Protein AF-A0A2U1KU59-F1 (afdb_monomer_lite)

Organism: Artemisia annua (NCBI:txid35608)

pLDDT: mean 85.69, std 15.08, range [30.95, 97.69]

Foldseek 3Di:
DDFFKKKWWFFPDQDFDDVVLVVVLQVVFPDHAPDKDADRHDGTGMMGTHRDLVSVLSRQLVQLLCLLVVVDRIHIDMDGPDDDPVSVVSSLVSSLVSLLVSLVCVLCDPLLVVLVVVLVVLVVLLVVLVVVLPDPDDPVVNVVSVVVSVVSVVSNVLSVVLSVVLNVLSVLLNCLSVVVDPDDVSVVLLPDDDDDDVSSSSVSNVVSSVCSVVVPDSCPDPDPDPDDDDD

Structure (mmCIF, N/CA/C/O backbone):
data_AF-A0A2U1KU59-F1
#
_entry.id   AF-A0A2U1KU59-F1
#
loop_
_atom_site.group_PDB
_atom_site.id
_atom_site.type_symbol
_atom_site.label_atom_id
_atom_site.label_alt_id
_atom_site.label_comp_id
_atom_site.label_asym_id
_atom_site.label_entity_id
_atom_site.label_seq_id
_atom_site.pdbx_PDB_ins_code
_atom_site.Cartn_x
_atom_site.Cartn_y
_atom_site.Cartn_z
_atom_site.occupancy
_atom_site.B_iso_or_equiv
_atom_site.auth_seq_id
_atom_site.auth_comp_id
_atom_site.auth_asym_id
_atom_site.auth_atom_id
_atom_site.pdbx_PDB_model_num
ATOM 1 N N . MET A 1 1 ? 16.411 -5.692 -34.454 1.00 50.91 1 MET A N 1
ATOM 2 C CA . MET A 1 1 ? 17.009 -4.645 -33.596 1.00 50.91 1 MET A CA 1
ATOM 3 C C . MET A 1 1 ? 17.179 -5.235 -32.205 1.00 50.91 1 MET A C 1
ATOM 5 O O . MET A 1 1 ? 16.277 -5.941 -31.779 1.00 50.91 1 MET A O 1
ATOM 9 N N . SER A 1 2 ? 18.317 -5.030 -31.537 1.00 65.75 2 SER A N 1
ATOM 10 C CA . SER A 1 2 ? 18.518 -5.519 -30.164 1.00 65.75 2 SER A CA 1
ATOM 11 C C . SER A 1 2 ? 17.994 -4.469 -29.186 1.00 65.75 2 SER A C 1
ATOM 13 O O . SER A 1 2 ? 18.482 -3.342 -29.193 1.00 65.75 2 SER A O 1
ATOM 15 N N . TYR A 1 3 ? 16.979 -4.803 -28.393 1.00 75.38 3 TYR A N 1
ATOM 16 C CA . TYR A 1 3 ? 16.499 -3.940 -27.312 1.00 75.38 3 TYR A CA 1
ATOM 17 C C . TYR A 1 3 ? 17.366 -4.158 -26.070 1.00 75.38 3 TYR A C 1
ATOM 19 O O . TYR A 1 3 ? 17.692 -5.298 -25.738 1.00 75.38 3 TYR A O 1
ATOM 27 N N . ASN A 1 4 ? 17.745 -3.077 -25.389 1.00 86.19 4 ASN A N 1
ATOM 28 C CA . ASN A 1 4 ? 18.620 -3.144 -24.212 1.00 86.19 4 ASN A CA 1
ATOM 29 C C . ASN A 1 4 ? 17.828 -3.312 -22.910 1.00 86.19 4 ASN A C 1
ATOM 31 O O . ASN A 1 4 ? 18.338 -3.880 -21.941 1.00 86.19 4 ASN A O 1
ATOM 35 N N . PHE A 1 5 ? 16.575 -2.849 -22.913 1.00 92.31 5 PHE A N 1
ATOM 36 C CA . PHE A 1 5 ? 15.716 -2.800 -21.741 1.00 92.31 5 PHE A CA 1
ATOM 37 C C . PHE A 1 5 ? 14.328 -3.349 -22.060 1.00 92.31 5 PHE A C 1
ATOM 39 O O . PHE A 1 5 ? 13.734 -3.040 -23.097 1.00 92.31 5 PHE A O 1
ATOM 46 N N . LEU A 1 6 ? 13.809 -4.140 -21.130 1.00 94.25 6 LEU A N 1
ATOM 47 C CA . LEU A 1 6 ? 12.486 -4.738 -21.177 1.00 94.25 6 LEU A CA 1
ATOM 48 C C . LEU A 1 6 ? 11.762 -4.421 -19.867 1.00 94.25 6 LEU A C 1
ATOM 50 O O . LEU A 1 6 ? 12.278 -4.698 -18.788 1.00 94.25 6 LEU A O 1
ATOM 54 N N . ILE A 1 7 ? 10.551 -3.881 -19.953 1.00 95.81 7 ILE A N 1
ATOM 55 C CA . ILE A 1 7 ? 9.637 -3.794 -18.812 1.00 95.81 7 ILE A CA 1
ATOM 56 C C . ILE A 1 7 ? 8.569 -4.868 -18.985 1.00 95.81 7 ILE A C 1
ATOM 58 O O . ILE A 1 7 ? 7.854 -4.890 -19.985 1.00 95.81 7 ILE A O 1
ATOM 62 N N . GLU A 1 8 ? 8.447 -5.753 -18.006 1.00 95.44 8 GLU A N 1
ATOM 63 C CA . GLU A 1 8 ? 7.366 -6.729 -17.927 1.00 95.44 8 GLU A CA 1
ATOM 64 C C . GLU A 1 8 ? 6.278 -6.234 -16.974 1.00 95.44 8 GLU A C 1
ATOM 66 O O . GLU A 1 8 ? 6.573 -5.763 -15.876 1.00 95.44 8 GLU A O 1
ATOM 71 N N . LEU A 1 9 ? 5.015 -6.390 -17.360 1.00 94.19 9 LEU A N 1
ATOM 72 C CA . LEU A 1 9 ? 3.876 -6.187 -16.471 1.00 94.19 9 LEU A CA 1
ATOM 73 C C . LEU A 1 9 ? 3.399 -7.530 -15.931 1.00 94.19 9 LEU A C 1
ATOM 75 O O . LEU A 1 9 ? 3.019 -8.409 -16.700 1.00 94.19 9 LEU A O 1
ATOM 79 N N . HIS A 1 10 ? 3.389 -7.675 -14.610 1.00 92.19 10 HIS A N 1
ATOM 80 C CA . HIS A 1 10 ? 2.964 -8.891 -13.915 1.00 92.19 10 HIS A CA 1
ATOM 81 C C . HIS A 1 10 ? 1.635 -8.630 -13.198 1.00 92.19 10 HIS A C 1
ATOM 83 O O . HIS A 1 10 ? 1.566 -7.690 -12.406 1.00 92.19 10 HIS A O 1
ATOM 89 N N . PRO A 1 11 ? 0.564 -9.406 -13.426 1.00 89.19 11 PRO A N 1
ATOM 90 C CA . PRO A 1 11 ? -0.704 -9.180 -12.744 1.00 89.19 11 PRO A CA 1
ATOM 91 C C . PRO A 1 11 ? -0.549 -9.405 -11.231 1.00 89.19 11 PRO A C 1
ATOM 93 O O . PRO A 1 11 ? 0.131 -10.329 -10.785 1.00 89.19 11 PRO A O 1
ATOM 96 N N . ARG A 1 12 ? -1.213 -8.581 -10.409 1.00 84.12 12 ARG A N 1
ATOM 97 C CA . ARG A 1 12 ? -1.216 -8.723 -8.937 1.00 84.12 12 ARG A CA 1
ATOM 98 C C . ARG A 1 12 ? -1.917 -10.006 -8.452 1.00 84.12 12 ARG A C 1
ATOM 100 O O . ARG A 1 12 ? -1.792 -10.357 -7.278 1.00 84.12 12 ARG A O 1
ATOM 107 N N . GLY A 1 13 ? -2.648 -10.707 -9.322 1.00 75.44 13 GLY A N 1
ATOM 108 C CA . GLY A 1 13 ? -3.378 -11.936 -9.007 1.00 75.44 13 GLY A CA 1
ATOM 109 C C . GLY A 1 13 ? -3.327 -12.979 -10.125 1.00 75.44 13 GLY A C 1
ATOM 110 O O . GLY A 1 13 ? -2.989 -12.683 -11.263 1.00 75.44 13 GLY A O 1
ATOM 111 N N . TYR A 1 14 ? -3.706 -14.213 -9.792 1.00 62.47 14 TYR A N 1
ATOM 112 C CA . TYR A 1 14 ? -3.588 -15.392 -10.665 1.00 62.47 14 TYR A CA 1
ATOM 113 C C . TYR A 1 14 ? -4.735 -15.569 -11.682 1.00 62.47 14 TYR A C 1
ATOM 115 O O . TYR A 1 14 ? -4.908 -16.657 -12.226 1.00 62.47 14 TYR A O 1
ATOM 123 N N . ARG A 1 15 ? -5.575 -14.550 -11.901 1.00 60.75 15 ARG A N 1
ATOM 124 C CA . ARG A 1 15 ? -6.743 -14.643 -12.798 1.00 60.75 15 ARG A CA 1
ATOM 125 C C . ARG A 1 15 ? -6.457 -13.995 -14.151 1.00 60.75 15 ARG A C 1
ATOM 127 O O . ARG A 1 15 ? -5.518 -13.215 -14.278 1.00 60.75 15 ARG A O 1
ATOM 134 N N . ALA A 1 16 ? -7.295 -14.319 -15.140 1.00 66.94 16 ALA A N 1
ATOM 135 C CA . ALA A 1 16 ? -7.356 -13.583 -16.400 1.00 66.94 16 ALA A CA 1
ATOM 136 C C . ALA A 1 16 ? -7.451 -12.078 -16.108 1.00 66.94 16 ALA A C 1
ATOM 138 O O . ALA A 1 1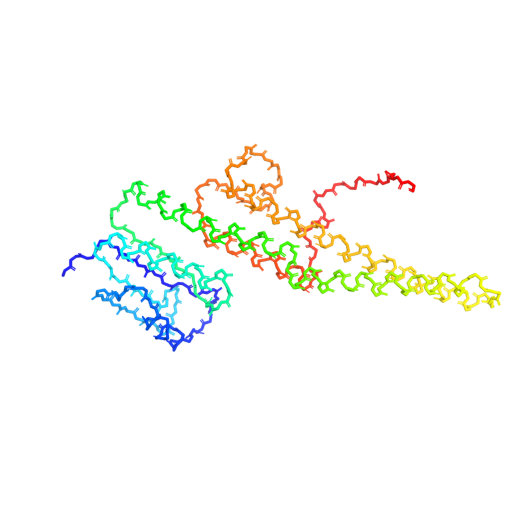6 ? -8.219 -11.662 -15.237 1.00 66.94 16 ALA A O 1
ATOM 139 N N . TYR A 1 17 ? -6.625 -11.298 -16.790 1.00 79.00 17 TYR A N 1
ATOM 140 C CA . TYR A 1 17 ? -6.504 -9.860 -16.593 1.00 79.00 17 TYR A CA 1
ATOM 141 C C . TYR A 1 17 ? -7.136 -9.110 -17.767 1.00 79.00 17 TYR A C 1
ATOM 143 O O . TYR A 1 17 ? -7.250 -9.644 -18.871 1.00 79.00 17 TYR A O 1
ATOM 151 N N . ASP A 1 18 ? -7.570 -7.875 -17.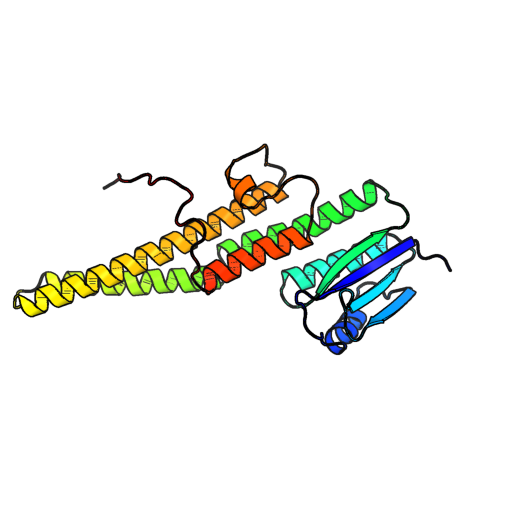520 1.00 82.19 18 ASP A N 1
ATOM 152 C CA . ASP A 1 18 ? -8.216 -7.060 -18.543 1.00 82.19 18 ASP A CA 1
ATOM 153 C C . ASP A 1 18 ? -7.166 -6.419 -19.457 1.00 82.19 18 ASP A C 1
ATOM 155 O O . ASP A 1 18 ? -6.445 -5.496 -19.073 1.00 82.19 18 ASP A O 1
ATOM 159 N N . CYS A 1 19 ? -7.085 -6.898 -20.697 1.00 84.06 19 CYS A N 1
ATOM 160 C CA . CYS A 1 19 ? -6.193 -6.325 -21.698 1.00 84.06 19 CYS A CA 1
ATOM 161 C C . CYS A 1 19 ? -6.539 -4.861 -22.025 1.00 84.06 19 CYS A C 1
ATOM 163 O O . CYS A 1 19 ? -5.647 -4.105 -22.409 1.00 84.06 19 CYS A O 1
ATOM 165 N N . HIS A 1 20 ? -7.783 -4.413 -21.814 1.00 87.06 20 HIS A N 1
ATOM 166 C CA . HIS A 1 20 ? -8.165 -3.016 -22.036 1.00 87.06 20 HIS A CA 1
ATOM 167 C C . HIS A 1 20 ? -7.497 -2.069 -21.037 1.00 87.06 20 HIS A C 1
ATOM 169 O O . HIS A 1 20 ? -7.223 -0.919 -21.383 1.00 87.06 20 HIS A O 1
ATOM 175 N N . GLU A 1 21 ? -7.209 -2.532 -19.817 1.00 88.69 21 GLU A N 1
ATOM 176 C CA . GLU A 1 21 ? -6.454 -1.764 -18.823 1.00 88.69 21 GLU A CA 1
ATOM 177 C C . GLU A 1 21 ? -5.041 -1.461 -19.347 1.00 88.69 21 GLU A C 1
ATOM 179 O O . GLU A 1 21 ? -4.585 -0.320 -19.287 1.00 88.69 21 GLU A O 1
ATOM 184 N N . ILE A 1 22 ? -4.397 -2.455 -19.969 1.00 88.94 22 ILE A N 1
ATOM 185 C CA . ILE A 1 22 ? -3.066 -2.324 -20.577 1.00 88.94 22 ILE A CA 1
ATOM 186 C C . ILE A 1 22 ? -3.109 -1.390 -21.794 1.00 88.94 22 ILE A C 1
ATOM 188 O O . ILE A 1 22 ? -2.250 -0.523 -21.919 1.00 88.94 22 ILE A O 1
ATOM 192 N N . VAL A 1 23 ? -4.118 -1.494 -22.667 1.00 90.25 23 VAL A N 1
ATOM 193 C CA . VAL A 1 23 ? -4.261 -0.579 -23.821 1.00 90.25 23 VAL A CA 1
ATOM 194 C C . VAL A 1 23 ? -4.424 0.872 -23.362 1.00 90.25 23 VAL A C 1
ATOM 196 O O . VAL A 1 23 ? -3.768 1.772 -23.889 1.00 90.25 23 VAL A O 1
ATOM 199 N N . LYS A 1 24 ? -5.262 1.113 -22.346 1.00 90.44 24 LYS A N 1
ATOM 200 C CA . LYS A 1 24 ? -5.434 2.449 -21.753 1.00 90.44 24 LYS A CA 1
ATOM 201 C C . LYS A 1 24 ? -4.141 2.965 -21.131 1.00 90.44 24 LYS A C 1
ATOM 203 O O . LYS A 1 24 ? -3.871 4.160 -21.220 1.00 90.44 24 LYS A O 1
ATOM 208 N N . LEU A 1 25 ? -3.363 2.084 -20.504 1.00 89.56 25 LEU A N 1
ATOM 209 C CA . LEU A 1 25 ? -2.067 2.426 -19.932 1.00 89.56 25 LEU A CA 1
ATOM 210 C C . LEU A 1 25 ? -1.063 2.831 -21.014 1.00 89.56 25 LEU A C 1
ATOM 212 O O . LEU A 1 25 ? -0.404 3.851 -20.849 1.00 89.56 25 LEU A O 1
ATOM 216 N N . ILE A 1 26 ? -0.977 2.081 -22.121 1.00 91.50 26 ILE A N 1
ATOM 217 C CA . ILE A 1 26 ? -0.055 2.372 -23.233 1.00 91.50 26 ILE A CA 1
ATOM 218 C C . ILE A 1 26 ? -0.262 3.802 -23.748 1.00 91.50 26 ILE A C 1
ATOM 220 O O . ILE A 1 26 ? 0.708 4.527 -23.945 1.00 91.50 26 ILE A O 1
ATOM 224 N N . GLY A 1 27 ? -1.518 4.243 -23.880 1.00 91.00 27 GLY A N 1
ATOM 225 C CA . GLY A 1 27 ? -1.848 5.611 -24.301 1.00 91.00 27 GLY A CA 1
ATOM 226 C C . GLY A 1 27 ? -1.463 6.717 -23.308 1.00 91.00 27 GLY A C 1
ATOM 227 O O . GLY A 1 27 ? -1.536 7.890 -23.661 1.00 91.00 27 GLY A O 1
ATOM 228 N N . LYS A 1 28 ? -1.072 6.368 -22.077 1.00 93.38 28 LYS A N 1
ATOM 229 C CA . LYS A 1 28 ? -0.641 7.303 -21.026 1.00 93.38 28 LYS A CA 1
ATOM 230 C C . LYS A 1 28 ? 0.855 7.234 -20.729 1.00 93.38 28 LYS A C 1
ATOM 232 O O . LYS A 1 28 ? 1.325 8.018 -19.908 1.00 93.38 28 LYS A O 1
ATOM 237 N N . LEU A 1 29 ? 1.584 6.287 -21.326 1.00 95.06 29 LEU A N 1
ATOM 238 C CA . LEU A 1 29 ? 3.010 6.143 -21.054 1.00 95.06 29 LEU A CA 1
ATOM 239 C C . LEU A 1 29 ? 3.741 7.435 -21.439 1.00 95.06 29 LEU A C 1
ATOM 241 O O . LEU A 1 29 ? 3.443 8.007 -22.489 1.00 95.06 29 LEU A O 1
ATOM 245 N N . PRO A 1 30 ? 4.713 7.882 -20.625 1.00 95.44 30 PRO A N 1
ATOM 246 C CA . PRO A 1 30 ? 5.466 9.098 -20.920 1.00 95.44 30 PRO A CA 1
ATOM 247 C C . PRO A 1 30 ? 6.234 8.969 -22.238 1.00 95.44 30 PRO A C 1
ATOM 249 O O . PRO A 1 30 ? 6.345 9.938 -22.985 1.00 95.44 30 PRO A O 1
ATOM 252 N N . HIS A 1 31 ? 6.697 7.753 -22.545 1.00 94.62 31 HIS A N 1
ATOM 253 C CA . HIS A 1 31 ? 7.384 7.422 -23.785 1.00 94.62 31 HIS A CA 1
ATOM 254 C C . HIS A 1 31 ? 6.786 6.154 -24.399 1.00 94.62 31 HIS A C 1
ATOM 256 O O . HIS A 1 31 ? 6.692 5.128 -23.708 1.00 94.62 31 HIS A O 1
ATOM 262 N N . PRO A 1 32 ? 6.414 6.173 -25.691 1.00 93.00 32 PRO A N 1
ATOM 263 C CA . PRO A 1 32 ? 5.924 4.979 -26.359 1.00 93.00 32 PRO A CA 1
ATOM 264 C C . PRO A 1 32 ? 7.041 3.924 -26.437 1.00 93.00 32 PRO A C 1
ATOM 266 O O . PRO A 1 32 ? 8.194 4.268 -26.726 1.00 93.00 32 PRO A O 1
ATOM 269 N N . PRO A 1 33 ? 6.735 2.641 -26.184 1.00 94.06 33 PRO A N 1
ATOM 270 C CA . PRO A 1 33 ? 7.712 1.579 -26.357 1.00 94.06 33 PRO A CA 1
ATOM 271 C C . PRO A 1 33 ? 8.059 1.415 -27.839 1.00 94.06 33 PRO A C 1
ATOM 273 O O . PRO A 1 33 ? 7.220 1.626 -28.714 1.00 94.06 33 PRO A O 1
ATOM 276 N N . GLY A 1 34 ? 9.297 1.012 -28.125 1.00 91.75 34 GLY A N 1
ATOM 277 C CA . GLY A 1 34 ? 9.729 0.742 -29.499 1.00 91.75 34 GLY A CA 1
ATOM 278 C C . GLY A 1 34 ? 9.076 -0.510 -30.089 1.00 91.75 34 GLY A C 1
ATOM 279 O O . GLY A 1 34 ? 8.946 -0.612 -31.303 1.00 91.75 34 GLY A O 1
ATOM 280 N N . ASP A 1 35 ? 8.691 -1.454 -29.230 1.00 93.69 35 ASP A N 1
ATOM 281 C CA . ASP A 1 35 ? 7.848 -2.608 -29.548 1.00 93.69 35 ASP A CA 1
ATOM 282 C C . ASP A 1 35 ? 7.147 -3.087 -28.268 1.00 93.69 35 ASP A C 1
ATOM 284 O O . ASP A 1 35 ? 7.625 -2.824 -27.155 1.00 93.69 35 ASP A O 1
ATOM 288 N N . PHE A 1 36 ? 6.016 -3.776 -28.397 1.00 93.81 36 PHE 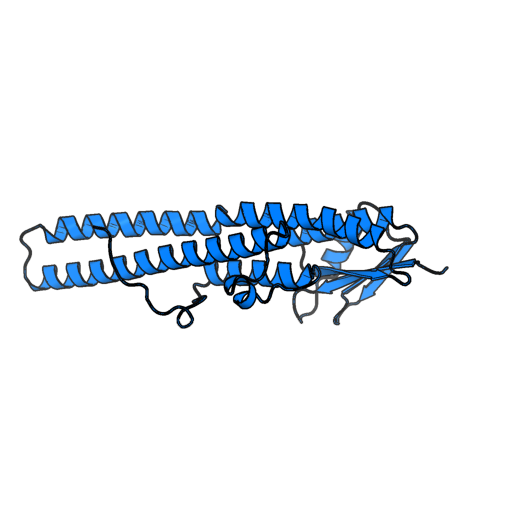A N 1
ATOM 289 C CA . PHE A 1 36 ? 5.316 -4.351 -27.258 1.00 93.81 36 PHE A CA 1
ATOM 290 C C . PHE A 1 36 ? 4.545 -5.621 -27.600 1.00 93.81 36 PHE A C 1
ATOM 292 O O . PHE A 1 36 ? 3.993 -5.782 -28.683 1.00 93.81 36 PHE A O 1
ATOM 299 N N . PHE A 1 37 ? 4.440 -6.504 -26.610 1.00 93.19 37 PHE A N 1
ATOM 300 C CA . PHE A 1 37 ? 3.623 -7.709 -26.692 1.00 93.19 37 PHE A CA 1
ATOM 301 C C . PHE A 1 37 ? 2.635 -7.726 -25.543 1.00 93.19 37 PHE A C 1
ATOM 303 O O . PHE A 1 37 ? 2.980 -7.383 -24.412 1.00 93.19 37 PHE A O 1
ATOM 310 N N . MET A 1 38 ? 1.416 -8.160 -25.834 1.00 91.62 38 MET A N 1
ATOM 311 C CA . MET A 1 38 ? 0.375 -8.387 -24.844 1.00 91.62 38 MET A CA 1
ATOM 312 C C . MET A 1 38 ? -0.021 -9.851 -24.875 1.00 91.62 38 MET A C 1
ATOM 314 O O . MET A 1 38 ? -0.187 -10.443 -25.942 1.00 91.62 38 MET A O 1
ATOM 318 N N . TYR A 1 39 ? -0.183 -10.425 -23.696 1.00 88.00 39 TYR A N 1
ATOM 319 C CA . TYR A 1 39 ? -0.651 -11.789 -23.530 1.00 88.00 39 TYR A CA 1
ATOM 320 C C . TYR A 1 39 ? -2.104 -11.748 -23.043 1.00 88.00 39 TYR A C 1
ATOM 322 O O . TYR A 1 39 ? -2.566 -10.729 -22.542 1.00 88.00 39 TYR A O 1
ATOM 330 N N . GLY A 1 40 ? -2.870 -12.820 -23.253 1.00 79.06 40 GLY A N 1
ATOM 331 C CA . GLY A 1 40 ? -4.251 -12.921 -22.748 1.00 79.06 40 GLY A CA 1
ATOM 332 C C . GLY A 1 40 ? -4.357 -13.641 -21.400 1.00 79.06 40 GLY A C 1
ATOM 333 O O . GLY A 1 40 ? -5.396 -13.608 -20.746 1.00 79.06 40 GLY A O 1
ATOM 334 N N . ASN A 1 41 ? -3.298 -14.344 -20.999 1.00 80.56 41 ASN A N 1
ATOM 335 C CA . ASN A 1 41 ? -3.185 -15.085 -19.748 1.00 80.56 41 ASN A CA 1
ATOM 336 C C . ASN A 1 41 ? -1.701 -15.291 -19.382 1.00 80.56 41 ASN A C 1
ATOM 338 O O . ASN A 1 41 ? -0.808 -14.938 -20.150 1.00 80.56 41 ASN A O 1
ATOM 342 N N . GLY A 1 42 ? -1.438 -15.835 -18.191 1.00 83.62 42 GLY A N 1
ATOM 343 C CA . GLY A 1 42 ? -0.087 -16.168 -17.729 1.00 83.62 42 GLY A CA 1
ATOM 344 C C . GLY A 1 42 ? 0.490 -15.198 -16.696 1.00 83.62 42 GLY A C 1
ATOM 345 O O . GLY A 1 42 ? -0.205 -14.334 -16.167 1.00 83.62 42 GLY A O 1
ATOM 346 N N . VAL A 1 43 ? 1.775 -15.393 -16.382 1.00 86.44 43 VAL A N 1
ATOM 347 C CA . VAL A 1 43 ? 2.502 -14.641 -15.338 1.00 86.44 43 VAL A CA 1
ATOM 348 C C . VAL A 1 43 ? 2.944 -13.260 -15.831 1.00 86.44 43 VAL A C 1
ATOM 350 O O . VAL A 1 43 ? 3.079 -12.341 -15.035 1.00 86.44 43 VAL A O 1
ATOM 353 N N . VAL A 1 44 ? 3.122 -13.097 -17.142 1.00 91.44 44 VAL A N 1
ATOM 354 C CA . VAL A 1 44 ? 3.426 -11.810 -17.774 1.00 91.44 44 VAL A CA 1
ATOM 355 C C . VAL A 1 44 ? 2.230 -11.401 -18.615 1.00 91.44 44 VAL A C 1
ATOM 357 O O . VAL A 1 44 ? 1.782 -12.160 -19.470 1.00 91.44 44 VAL A O 1
ATOM 360 N N . ALA A 1 45 ? 1.724 -10.202 -18.362 1.00 92.25 45 ALA A N 1
ATOM 361 C CA . ALA A 1 45 ? 0.586 -9.631 -19.060 1.00 92.25 45 ALA A CA 1
ATOM 362 C C . ALA A 1 45 ? 0.988 -8.806 -20.278 1.00 92.25 45 ALA A C 1
ATOM 364 O O . ALA A 1 45 ? 0.332 -8.858 -21.318 1.00 92.25 45 ALA A O 1
ATOM 365 N N . ALA A 1 46 ? 2.096 -8.079 -20.167 1.00 94.06 46 ALA A N 1
ATOM 366 C CA . ALA A 1 46 ? 2.666 -7.344 -21.281 1.00 94.06 46 ALA A CA 1
ATOM 367 C C . ALA A 1 46 ? 4.179 -7.203 -21.152 1.00 94.06 46 ALA A C 1
ATOM 369 O O . ALA A 1 46 ? 4.743 -7.314 -20.061 1.00 94.06 46 ALA A O 1
ATOM 370 N N . LYS A 1 47 ? 4.814 -6.939 -22.288 1.00 95.44 47 LYS A N 1
ATOM 371 C CA . LYS A 1 47 ? 6.236 -6.646 -22.421 1.00 95.44 47 LYS A CA 1
ATOM 372 C C . LYS A 1 47 ? 6.408 -5.375 -23.229 1.00 95.44 47 LYS A C 1
ATOM 374 O O . LYS A 1 47 ? 5.852 -5.286 -24.319 1.00 95.44 47 LYS A O 1
ATOM 379 N N . PHE A 1 48 ? 7.188 -4.435 -22.713 1.00 95.75 48 PHE A N 1
ATOM 380 C CA . PHE A 1 48 ? 7.505 -3.167 -23.363 1.00 95.75 48 PHE A CA 1
ATOM 381 C C . PHE A 1 48 ? 9.006 -3.062 -23.593 1.00 95.75 48 PHE A C 1
ATOM 383 O O . PHE A 1 48 ? 9.793 -3.225 -22.658 1.00 95.75 48 PHE A O 1
ATOM 390 N N . TYR A 1 49 ? 9.396 -2.786 -24.832 1.00 95.06 49 TYR A N 1
ATOM 391 C CA . TYR A 1 49 ? 10.788 -2.806 -25.254 1.00 95.06 49 TYR A CA 1
ATOM 392 C C . TYR A 1 49 ? 11.310 -1.395 -25.501 1.00 95.06 49 TYR A C 1
ATOM 394 O O . TYR A 1 49 ? 10.701 -0.601 -26.220 1.00 95.06 49 TYR A O 1
ATOM 402 N N . TYR A 1 50 ? 12.479 -1.102 -24.936 1.00 94.06 50 TYR A N 1
ATOM 403 C CA . TYR A 1 50 ? 13.108 0.212 -25.006 1.00 94.06 50 TYR A CA 1
ATOM 404 C C . TYR A 1 50 ? 14.605 0.100 -25.317 1.00 94.06 50 TYR A C 1
ATOM 406 O O . TYR A 1 50 ? 15.273 -0.891 -25.007 1.00 94.06 50 TYR A O 1
ATOM 414 N N . GLN A 1 51 ? 15.142 1.144 -25.951 1.00 91.88 51 GLN A N 1
ATOM 415 C CA . GLN A 1 51 ? 16.559 1.227 -26.324 1.00 91.88 51 GLN A CA 1
ATOM 416 C C . GLN A 1 51 ? 17.379 2.108 -25.379 1.00 91.88 51 GLN A C 1
ATOM 418 O O . GLN A 1 51 ? 18.562 1.840 -25.179 1.00 91.88 51 GLN A O 1
ATOM 423 N N . GLN A 1 52 ? 16.759 3.145 -24.810 1.00 91.31 52 GLN A N 1
ATOM 424 C CA . GLN A 1 52 ? 17.424 4.187 -24.032 1.00 91.31 52 GLN A CA 1
ATOM 425 C C . GLN A 1 52 ? 16.962 4.159 -22.576 1.00 91.31 52 GLN A C 1
ATOM 427 O O . GLN A 1 52 ? 15.763 4.069 -22.312 1.00 91.31 52 GLN A O 1
ATOM 432 N N . TRP A 1 53 ? 17.917 4.279 -21.653 1.00 94.00 53 TRP A N 1
ATOM 433 C CA . TRP A 1 53 ? 17.664 4.271 -20.213 1.00 94.00 53 TRP A CA 1
ATOM 434 C C . TRP A 1 53 ? 16.708 5.384 -19.735 1.00 94.00 53 TRP A C 1
ATOM 436 O O . TRP A 1 53 ? 15.753 5.042 -19.042 1.00 94.00 53 TRP A O 1
ATOM 446 N N . PRO A 1 54 ? 16.842 6.664 -20.147 1.00 94.62 54 PRO A N 1
ATOM 447 C CA . PRO A 1 54 ? 15.941 7.722 -19.674 1.00 94.62 54 PRO A CA 1
ATOM 448 C C . PRO A 1 54 ? 14.458 7.423 -19.938 1.00 94.62 54 PRO A C 1
ATOM 450 O O . PRO A 1 54 ? 13.615 7.579 -19.059 1.00 94.62 54 PRO A O 1
ATOM 453 N N . ASN A 1 55 ? 14.143 6.877 -21.118 1.00 95.25 55 ASN A N 1
ATOM 454 C CA . ASN A 1 55 ? 12.769 6.526 -21.482 1.00 95.25 55 ASN A CA 1
ATOM 455 C C . ASN A 1 55 ? 12.231 5.383 -20.608 1.00 95.25 55 ASN A C 1
ATOM 457 O O . ASN A 1 55 ? 11.051 5.365 -20.254 1.00 95.25 55 ASN A O 1
ATOM 461 N N . VAL A 1 56 ? 13.093 4.422 -20.267 1.00 94.62 56 VAL A N 1
ATOM 462 C CA . VAL A 1 56 ? 12.766 3.295 -19.382 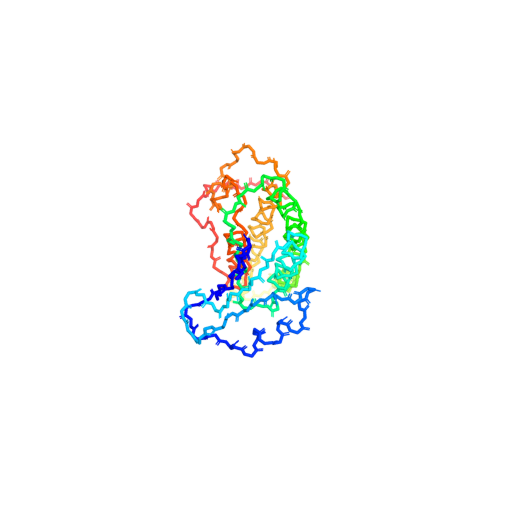1.00 94.62 56 VAL A CA 1
ATOM 463 C C . VAL A 1 56 ? 12.505 3.794 -17.976 1.00 94.62 56 VAL A C 1
ATOM 465 O O . VAL A 1 56 ? 11.496 3.403 -17.396 1.00 94.62 56 VAL A O 1
ATOM 468 N N . LEU A 1 57 ? 13.388 4.648 -17.457 1.00 96.12 57 LEU A N 1
ATOM 469 C CA . LEU A 1 57 ? 13.294 5.230 -16.126 1.00 96.12 57 LEU A CA 1
ATOM 470 C C . LEU A 1 57 ? 11.969 5.974 -15.947 1.00 96.12 57 LEU A C 1
ATOM 472 O O . LEU A 1 57 ? 11.194 5.629 -15.056 1.00 96.12 57 LEU A O 1
ATOM 476 N N . ASP A 1 58 ? 11.661 6.918 -16.835 1.00 96.62 58 ASP A N 1
ATOM 477 C CA . ASP A 1 58 ? 10.406 7.674 -16.788 1.00 96.62 58 ASP A CA 1
ATOM 478 C C . ASP A 1 58 ? 9.191 6.741 -16.838 1.00 96.62 58 ASP A C 1
ATOM 480 O O . ASP A 1 58 ? 8.242 6.879 -16.061 1.00 96.62 58 ASP A O 1
ATOM 484 N N . THR A 1 59 ? 9.235 5.744 -17.726 1.00 96.62 59 THR A N 1
ATOM 485 C CA . THR A 1 59 ? 8.149 4.775 -17.901 1.00 96.62 59 THR A CA 1
ATOM 486 C C . THR A 1 59 ? 7.951 3.923 -16.652 1.00 96.62 59 THR A C 1
ATOM 488 O O . THR A 1 59 ? 6.826 3.780 -16.179 1.00 96.62 59 THR A O 1
ATOM 491 N N . ILE A 1 60 ? 9.009 3.341 -16.086 1.00 95.81 60 ILE A N 1
ATOM 492 C CA . ILE A 1 60 ? 8.872 2.460 -14.924 1.00 95.81 60 ILE A CA 1
ATOM 493 C C . ILE A 1 60 ? 8.499 3.236 -13.658 1.00 95.81 60 ILE A C 1
ATOM 495 O O . ILE A 1 60 ? 7.725 2.729 -12.847 1.00 95.81 60 ILE A O 1
ATOM 499 N N . VAL A 1 61 ? 8.984 4.471 -13.503 1.00 96.56 61 VAL A N 1
ATOM 500 C CA . VAL A 1 61 ? 8.583 5.366 -12.409 1.00 96.56 61 VAL A CA 1
ATOM 501 C C . VAL A 1 61 ? 7.104 5.728 -12.541 1.00 96.56 61 VAL A C 1
ATOM 503 O O . VAL A 1 61 ? 6.372 5.654 -11.553 1.00 96.56 61 VAL A O 1
ATOM 506 N N . PHE A 1 62 ? 6.634 6.035 -13.754 1.00 96.12 62 PHE A N 1
ATOM 507 C CA . PHE A 1 62 ? 5.212 6.242 -14.032 1.00 96.12 62 PHE A CA 1
ATOM 508 C C . PHE A 1 62 ? 4.374 5.008 -13.669 1.00 96.12 62 PHE A C 1
ATOM 510 O O . PHE A 1 62 ? 3.379 5.124 -12.957 1.00 96.12 62 PHE A O 1
ATOM 517 N N . LEU A 1 63 ? 4.802 3.813 -14.081 1.00 95.50 63 LEU A N 1
ATOM 518 C CA . LEU A 1 63 ? 4.098 2.571 -13.756 1.00 95.50 63 LEU A CA 1
ATOM 519 C C . LEU A 1 63 ? 4.035 2.333 -12.244 1.00 95.50 63 LEU A C 1
ATOM 521 O O . LEU A 1 63 ? 2.977 1.990 -11.723 1.00 95.50 63 LEU A O 1
ATOM 525 N N . TRP A 1 64 ? 5.133 2.554 -11.516 1.00 95.38 64 TRP A N 1
ATOM 526 C CA . TRP A 1 64 ? 5.123 2.456 -10.054 1.00 95.38 64 TRP A CA 1
ATOM 527 C C . TRP A 1 64 ? 4.210 3.481 -9.395 1.00 95.38 64 TRP A C 1
ATOM 529 O O . TRP A 1 64 ? 3.580 3.156 -8.392 1.00 95.38 64 TRP A O 1
ATOM 539 N N . LYS A 1 65 ? 4.100 4.688 -9.952 1.00 94.44 65 LYS A N 1
ATOM 540 C CA . LYS A 1 65 ? 3.160 5.698 -9.466 1.00 94.44 65 LYS A CA 1
ATOM 541 C C . LYS A 1 65 ? 1.714 5.206 -9.575 1.00 94.44 65 LYS A C 1
ATOM 543 O O . LYS A 1 65 ? 1.007 5.222 -8.575 1.00 94.44 65 LYS A O 1
ATOM 548 N N . GLU A 1 66 ? 1.314 4.678 -10.732 1.00 92.75 66 GLU A N 1
ATOM 549 C CA . GLU A 1 66 ? -0.027 4.099 -10.924 1.00 92.75 66 GLU A CA 1
ATOM 550 C C . GLU A 1 66 ? -0.291 2.920 -9.961 1.00 92.75 66 GLU A C 1
ATOM 552 O O . GLU A 1 66 ? -1.362 2.790 -9.369 1.00 92.75 66 GLU A O 1
ATOM 557 N N . VAL A 1 67 ? 0.719 2.079 -9.720 1.00 91.56 67 VAL A N 1
ATOM 558 C CA . VAL A 1 67 ? 0.632 0.977 -8.743 1.00 91.56 67 VAL A CA 1
ATOM 559 C C . VAL A 1 67 ? 0.423 1.487 -7.318 1.00 91.56 67 VAL A C 1
ATOM 561 O O . VAL A 1 67 ? -0.386 0.935 -6.566 1.00 91.56 67 VAL A O 1
ATOM 564 N N . VAL A 1 68 ? 1.162 2.526 -6.938 1.00 90.19 68 VAL A N 1
ATOM 565 C CA . VAL A 1 68 ? 1.121 3.148 -5.611 1.00 90.19 68 VAL A CA 1
ATOM 566 C C . VAL A 1 68 ? -0.216 3.851 -5.350 1.00 90.19 68 VAL A C 1
ATOM 568 O O . VAL A 1 68 ? -0.733 3.779 -4.229 1.00 90.19 68 VAL A O 1
ATOM 571 N N . ASP A 1 69 ? -0.788 4.470 -6.381 1.00 86.81 69 ASP A N 1
ATOM 572 C CA . ASP A 1 69 ? -2.093 5.135 -6.341 1.00 86.81 69 ASP A CA 1
ATOM 573 C C . ASP A 1 69 ? -3.273 4.143 -6.404 1.00 86.81 69 ASP A C 1
ATOM 575 O O . ASP A 1 69 ? -4.431 4.545 -6.304 1.00 86.81 69 ASP A O 1
ATOM 579 N N . ASP A 1 70 ? -2.981 2.839 -6.491 1.00 81.44 70 ASP A N 1
ATOM 580 C CA . ASP A 1 70 ? -3.949 1.739 -6.592 1.00 81.44 70 ASP A CA 1
ATOM 581 C C . ASP A 1 70 ? -4.891 1.862 -7.805 1.00 81.44 70 ASP A C 1
ATOM 583 O O . ASP A 1 70 ? -6.003 1.336 -7.808 1.00 81.44 70 ASP A O 1
ATOM 587 N N . SER A 1 71 ? -4.438 2.548 -8.861 1.00 78.31 71 SER A N 1
ATOM 588 C CA . SER A 1 71 ? -5.161 2.702 -10.129 1.00 78.31 71 SER A CA 1
ATOM 589 C C . SER A 1 71 ? -4.908 1.548 -11.100 1.00 78.31 71 SER A C 1
ATOM 591 O O . SER A 1 71 ? -5.543 1.498 -12.156 1.00 78.31 71 SER A O 1
ATOM 593 N N . PHE A 1 72 ? -3.975 0.648 -10.762 1.00 81.69 72 PHE A N 1
ATOM 594 C CA . PHE A 1 72 ? -3.435 -0.324 -11.702 1.00 81.69 72 PHE A CA 1
ATOM 595 C C . PHE A 1 72 ? -3.232 -1.726 -11.109 1.00 81.69 72 PHE A C 1
ATOM 597 O O . PHE A 1 72 ? -2.659 -1.918 -10.031 1.00 81.69 72 PHE A O 1
ATOM 604 N N . SER A 1 73 ? -3.679 -2.738 -11.854 1.00 86.75 73 SER A N 1
ATOM 605 C CA . SER A 1 73 ? -3.726 -4.142 -11.421 1.00 86.75 73 SER A CA 1
ATOM 606 C C . SER A 1 73 ? -2.426 -4.920 -11.643 1.00 86.75 73 SER A C 1
ATOM 608 O O . SER A 1 73 ? -2.350 -6.105 -11.299 1.00 86.75 73 SER A O 1
ATOM 610 N N . PHE A 1 74 ? -1.395 -4.295 -12.211 1.00 90.25 74 PHE A N 1
ATOM 611 C CA . PHE A 1 74 ? -0.148 -4.961 -12.586 1.00 90.25 74 PHE A CA 1
ATOM 612 C C . PHE A 1 74 ? 1.046 -4.318 -11.907 1.00 90.25 74 PHE A C 1
ATOM 614 O O . PHE A 1 74 ? 1.050 -3.126 -11.641 1.00 90.25 74 PHE A O 1
ATOM 621 N N . ARG A 1 75 ? 2.090 -5.103 -11.669 1.00 92.06 75 ARG A N 1
ATOM 622 C CA . ARG A 1 75 ? 3.358 -4.627 -11.140 1.00 92.06 75 ARG A CA 1
ATOM 623 C C . ARG A 1 75 ? 4.420 -4.637 -12.232 1.00 92.06 75 ARG A C 1
ATOM 625 O O . ARG A 1 75 ? 4.578 -5.668 -12.897 1.00 92.06 75 ARG A O 1
ATOM 632 N N . PRO A 1 76 ? 5.146 -3.529 -12.428 1.00 95.12 76 PRO A N 1
ATOM 633 C CA . PRO A 1 76 ? 6.222 -3.492 -13.395 1.00 95.12 76 PRO A CA 1
ATOM 634 C C . PRO A 1 76 ? 7.461 -4.217 -12.858 1.00 95.12 76 PRO A C 1
ATOM 636 O O . PRO A 1 76 ? 7.817 -4.124 -11.681 1.00 95.12 76 PRO A O 1
ATOM 639 N N . ARG A 1 77 ? 8.160 -4.914 -13.748 1.00 94.38 77 ARG A N 1
ATOM 640 C CA . ARG A 1 77 ? 9.469 -5.510 -13.497 1.00 94.38 77 ARG A CA 1
ATOM 641 C C . ARG A 1 77 ? 10.415 -5.111 -14.616 1.00 94.38 77 ARG A C 1
ATOM 643 O O . ARG A 1 77 ? 10.152 -5.399 -15.779 1.00 94.38 77 ARG A O 1
ATOM 650 N N . LEU A 1 78 ? 11.529 -4.489 -14.252 1.00 93.75 78 LEU A N 1
ATOM 651 C CA . LEU A 1 78 ? 12.606 -4.211 -15.188 1.00 93.75 78 LEU A CA 1
ATOM 652 C C . LEU A 1 78 ? 13.447 -5.472 -15.416 1.00 93.75 78 LEU A C 1
ATOM 654 O O . LEU A 1 78 ? 13.850 -6.144 -14.467 1.00 93.75 78 LEU A O 1
ATOM 658 N N . VAL A 1 79 ? 13.722 -5.767 -16.680 1.00 90.81 79 VAL A N 1
ATOM 659 C CA . VAL A 1 79 ? 14.644 -6.800 -17.144 1.00 90.81 79 VAL A CA 1
ATOM 660 C C . VAL A 1 79 ? 15.665 -6.110 -18.045 1.00 90.81 79 VAL A C 1
ATOM 662 O O . VAL A 1 79 ? 15.305 -5.498 -19.051 1.00 90.81 79 VAL A O 1
ATOM 665 N N . GLN A 1 80 ? 16.940 -6.170 -17.665 1.00 86.62 80 GLN A N 1
ATOM 666 C CA . GLN A 1 80 ? 18.033 -5.529 -18.399 1.00 86.62 80 GLN A CA 1
ATOM 667 C C . GLN A 1 80 ? 19.006 -6.591 -18.896 1.00 86.62 80 GLN A C 1
ATOM 669 O O . GLN A 1 80 ? 19.328 -7.529 -18.169 1.00 86.62 80 GLN A O 1
ATOM 674 N N . ASN A 1 81 ? 19.496 -6.416 -20.122 1.00 81.56 81 ASN A N 1
ATOM 675 C CA . ASN A 1 81 ? 20.545 -7.279 -20.668 1.00 81.56 81 ASN A CA 1
ATOM 676 C C . ASN A 1 81 ? 21.930 -6.921 -20.104 1.00 81.56 81 ASN A C 1
ATOM 678 O O . ASN A 1 81 ? 22.783 -7.792 -19.964 1.00 81.56 81 ASN A O 1
ATOM 682 N N . LEU A 1 82 ? 22.140 -5.645 -19.769 1.00 82.56 82 LEU A N 1
ATOM 683 C CA . LEU A 1 82 ? 23.345 -5.128 -19.130 1.00 82.56 82 LEU A CA 1
ATOM 684 C C . LEU A 1 82 ? 22.935 -4.316 -17.901 1.00 82.56 82 LEU A C 1
ATOM 686 O O . LEU A 1 82 ? 22.144 -3.382 -18.019 1.00 82.56 82 LEU A O 1
ATOM 690 N N . VAL A 1 83 ? 23.468 -4.678 -16.736 1.00 83.88 83 VAL A N 1
ATOM 691 C CA . VAL A 1 83 ? 23.212 -3.965 -15.481 1.00 83.88 83 VAL A CA 1
ATOM 692 C C . VAL A 1 83 ? 24.279 -2.892 -15.303 1.00 83.88 83 VAL A C 1
ATOM 694 O O . VAL A 1 83 ? 25.459 -3.209 -15.144 1.00 83.88 83 VAL A O 1
ATOM 697 N N . VAL A 1 84 ? 23.858 -1.629 -15.319 1.00 88.25 84 VAL A N 1
ATOM 698 C CA . VAL A 1 84 ? 24.706 -0.480 -14.990 1.00 88.25 84 VAL A CA 1
ATOM 699 C C . VAL A 1 84 ? 24.312 0.001 -13.587 1.00 88.25 84 VAL A C 1
ATOM 701 O O . VAL A 1 84 ? 23.153 0.358 -13.386 1.00 88.25 84 VAL A O 1
ATOM 704 N N . PRO A 1 85 ? 25.225 0.013 -12.595 1.00 88.50 85 PRO A N 1
ATOM 705 C CA . PRO A 1 85 ? 24.870 0.358 -11.214 1.00 88.50 85 PRO A CA 1
ATOM 706 C C . PRO A 1 85 ? 24.219 1.739 -11.045 1.00 88.50 85 PRO A C 1
ATOM 708 O O . PRO A 1 85 ? 23.264 1.866 -10.285 1.00 88.50 85 PRO A O 1
ATOM 711 N N . SER A 1 86 ? 24.670 2.750 -11.799 1.00 91.50 86 SER A N 1
ATOM 712 C CA . SER A 1 86 ? 24.092 4.102 -11.755 1.00 91.50 86 SER A CA 1
ATOM 713 C C . SER A 1 86 ? 22.612 4.131 -12.133 1.00 91.50 86 SER A C 1
ATOM 715 O O . SER A 1 86 ? 21.840 4.855 -11.511 1.00 91.50 86 SER A O 1
ATOM 717 N N . ASP A 1 87 ? 22.211 3.316 -13.111 1.00 92.19 87 ASP A N 1
ATOM 718 C CA . ASP A 1 87 ? 20.825 3.218 -13.572 1.00 92.19 87 ASP A CA 1
ATOM 719 C C . ASP A 1 87 ? 19.944 2.641 -12.449 1.00 92.19 87 ASP A C 1
ATOM 721 O O . ASP A 1 87 ? 18.861 3.142 -12.145 1.00 92.19 87 ASP A O 1
ATOM 725 N N . ILE A 1 88 ? 20.436 1.611 -11.757 1.00 90.81 88 ILE A N 1
ATOM 726 C CA . ILE A 1 88 ? 19.731 1.008 -10.620 1.00 90.81 88 ILE A CA 1
ATOM 727 C C . ILE A 1 88 ? 19.581 2.004 -9.463 1.00 90.81 88 ILE A C 1
ATOM 729 O O . ILE A 1 88 ? 18.505 2.086 -8.865 1.00 90.81 88 ILE A O 1
ATOM 733 N N . ASP A 1 89 ? 20.622 2.778 -9.158 1.00 92.44 89 ASP A N 1
ATOM 734 C CA . ASP A 1 89 ? 20.586 3.788 -8.096 1.00 92.44 89 ASP A CA 1
ATOM 735 C C . ASP A 1 89 ? 19.609 4.927 -8.410 1.00 92.44 89 ASP A C 1
ATOM 737 O O . ASP A 1 89 ? 18.846 5.354 -7.534 1.00 92.44 89 ASP A O 1
ATOM 741 N N . GLU A 1 90 ? 19.581 5.389 -9.660 1.00 95.19 90 GLU A N 1
ATOM 742 C CA . GLU A 1 90 ? 18.661 6.423 -10.137 1.00 95.19 90 GLU A CA 1
ATOM 743 C C . GLU A 1 90 ? 17.200 5.949 -10.078 1.00 95.19 90 GLU A C 1
ATOM 745 O O . GLU A 1 90 ? 16.328 6.639 -9.528 1.00 95.19 90 GLU A O 1
ATOM 750 N N . LEU A 1 91 ? 16.935 4.728 -10.556 1.00 94.88 91 LEU A N 1
ATOM 751 C CA . LEU A 1 91 ? 15.623 4.094 -10.457 1.00 94.88 91 LEU A CA 1
ATOM 752 C C . LEU A 1 91 ? 15.178 3.956 -9.003 1.00 94.88 91 LEU A C 1
ATOM 754 O O . LEU A 1 91 ? 14.066 4.355 -8.644 1.00 94.88 91 LEU A O 1
ATOM 758 N N . ASN A 1 92 ? 16.046 3.403 -8.157 1.00 93.94 92 ASN A N 1
ATOM 759 C CA . ASN A 1 92 ? 15.728 3.175 -6.757 1.00 93.94 92 ASN A CA 1
ATOM 760 C C . ASN A 1 92 ? 15.461 4.487 -6.024 1.00 93.94 92 ASN A C 1
ATOM 762 O O . ASN A 1 92 ? 14.528 4.551 -5.229 1.00 93.94 92 ASN A O 1
ATOM 766 N N . SER A 1 93 ? 16.234 5.536 -6.300 1.00 94.69 93 SER A N 1
ATOM 767 C CA . SER A 1 93 ? 16.023 6.862 -5.713 1.00 94.69 93 SER A CA 1
ATOM 768 C C . SER A 1 93 ? 14.660 7.436 -6.101 1.00 94.69 93 SER A C 1
ATOM 770 O O . SER A 1 93 ? 13.930 7.925 -5.237 1.00 94.69 93 SER A O 1
ATOM 772 N N . SER A 1 94 ? 14.272 7.296 -7.369 1.00 95.88 94 SER A N 1
ATOM 773 C CA . SER A 1 94 ? 12.998 7.805 -7.888 1.00 95.88 94 SER A CA 1
ATOM 774 C C . SER A 1 94 ? 11.792 7.053 -7.314 1.00 95.88 94 SER A C 1
ATOM 776 O O . SER A 1 94 ? 10.853 7.663 -6.796 1.00 95.88 94 SER A O 1
ATOM 778 N N . VAL A 1 95 ? 11.823 5.717 -7.329 1.00 96.00 95 VAL A N 1
ATOM 779 C CA . VAL A 1 95 ? 10.718 4.881 -6.826 1.00 96.00 95 VAL A CA 1
ATOM 780 C C . VAL A 1 95 ? 10.600 4.962 -5.299 1.00 96.00 95 VAL A C 1
ATOM 782 O O . VAL A 1 95 ? 9.487 4.986 -4.765 1.00 96.00 95 VAL A O 1
ATOM 785 N N . ARG A 1 96 ? 11.720 5.102 -4.576 1.00 95.62 96 ARG A N 1
ATOM 786 C CA . ARG A 1 96 ? 11.733 5.285 -3.114 1.00 95.62 96 ARG A CA 1
ATOM 787 C C . ARG A 1 96 ? 10.873 6.459 -2.672 1.00 95.62 96 ARG A C 1
ATOM 789 O O . ARG A 1 96 ? 10.124 6.322 -1.706 1.00 95.62 96 ARG A O 1
ATOM 796 N N . VAL A 1 97 ? 10.956 7.593 -3.370 1.00 96.00 97 VAL A N 1
ATOM 797 C CA . VAL A 1 97 ? 10.166 8.791 -3.045 1.00 96.00 97 VAL A CA 1
ATOM 798 C C . VAL A 1 97 ? 8.667 8.503 -3.159 1.00 96.00 97 VAL A C 1
ATOM 800 O O . VAL A 1 97 ? 7.910 8.869 -2.257 1.00 96.00 97 VAL A O 1
ATOM 803 N N . LEU A 1 98 ? 8.241 7.790 -4.208 1.00 96.12 98 LEU A N 1
ATOM 804 C CA . LEU A 1 98 ? 6.836 7.410 -4.409 1.00 96.12 98 LEU A CA 1
ATOM 805 C C . LEU A 1 98 ? 6.315 6.555 -3.248 1.00 96.12 98 LEU A C 1
ATOM 807 O O . LEU A 1 98 ? 5.310 6.890 -2.618 1.00 96.12 98 LEU A O 1
ATOM 811 N N . PHE A 1 99 ? 7.036 5.481 -2.920 1.00 95.25 99 PHE A N 1
ATOM 812 C CA . PHE A 1 99 ? 6.662 4.580 -1.831 1.00 95.25 99 PHE A CA 1
ATOM 813 C C . PHE A 1 99 ? 6.662 5.281 -0.477 1.00 95.25 99 PHE A C 1
ATOM 815 O O . PHE A 1 99 ? 5.737 5.103 0.314 1.00 95.25 99 PHE A O 1
ATOM 822 N N . ARG A 1 100 ? 7.665 6.118 -0.210 1.00 95.50 100 ARG A N 1
ATOM 823 C CA . ARG A 1 100 ? 7.763 6.862 1.046 1.00 95.50 100 ARG A CA 1
ATOM 824 C C . ARG A 1 100 ? 6.562 7.781 1.238 1.00 95.50 100 ARG A C 1
ATOM 826 O O . ARG A 1 100 ? 5.929 7.747 2.293 1.00 95.50 100 ARG A O 1
ATOM 833 N N . ASN A 1 101 ? 6.217 8.557 0.213 1.00 95.62 101 ASN A N 1
ATOM 834 C CA . ASN A 1 101 ? 5.072 9.464 0.258 1.00 95.62 101 ASN A CA 1
ATOM 835 C C . ASN A 1 101 ? 3.763 8.701 0.475 1.00 95.62 101 ASN A C 1
ATOM 837 O O . ASN A 1 101 ? 2.951 9.097 1.314 1.00 95.62 101 ASN A O 1
ATOM 841 N N . ARG A 1 102 ? 3.588 7.564 -0.208 1.00 94.62 102 ARG A N 1
ATOM 842 C CA . ARG A 1 102 ? 2.432 6.685 -0.009 1.00 94.62 102 ARG A CA 1
ATOM 843 C C . ARG A 1 102 ? 2.318 6.195 1.423 1.00 94.62 102 ARG A C 1
ATOM 845 O O . ARG A 1 102 ? 1.251 6.302 2.016 1.00 94.62 102 ARG A O 1
ATOM 852 N N . VAL A 1 103 ? 3.399 5.656 1.976 1.00 94.56 103 VAL A N 1
ATOM 853 C CA . VAL A 1 103 ? 3.410 5.064 3.319 1.00 94.56 103 VAL A CA 1
ATOM 854 C C . VAL A 1 103 ? 3.122 6.122 4.382 1.00 94.56 103 VAL A C 1
ATOM 856 O O . VAL A 1 103 ? 2.310 5.884 5.274 1.00 94.56 103 VAL A O 1
ATOM 859 N N . ILE A 1 104 ? 3.700 7.318 4.247 1.00 95.12 104 ILE A N 1
ATOM 860 C CA . ILE A 1 104 ? 3.387 8.453 5.124 1.00 95.12 104 ILE A CA 1
ATOM 861 C C . ILE A 1 104 ? 1.904 8.825 5.013 1.00 95.12 104 ILE A C 1
ATOM 863 O O . ILE A 1 104 ? 1.231 8.948 6.034 1.00 95.12 104 ILE A O 1
ATOM 867 N N . GLY A 1 105 ? 1.372 8.939 3.793 1.00 95.06 105 GLY A N 1
ATOM 868 C CA . GLY A 1 105 ? -0.040 9.251 3.569 1.00 95.06 105 GLY A CA 1
ATOM 869 C C . GLY A 1 105 ? -0.997 8.195 4.134 1.00 95.06 105 GLY A C 1
ATOM 870 O O . GLY A 1 105 ? -2.067 8.533 4.635 1.00 95.06 105 GLY A O 1
ATOM 871 N N . LEU A 1 106 ? -0.607 6.918 4.118 1.00 94.81 106 LEU A N 1
ATOM 872 C CA . LEU A 1 106 ? -1.406 5.820 4.660 1.00 94.81 106 LEU A CA 1
ATOM 873 C C . LEU A 1 106 ? -1.575 5.894 6.180 1.00 94.81 106 LEU A C 1
ATOM 875 O O . LEU A 1 106 ? -2.640 5.526 6.680 1.00 94.81 106 LEU A O 1
ATOM 879 N N . LYS A 1 107 ? -0.569 6.387 6.915 1.00 93.62 107 LYS A N 1
ATOM 880 C CA . LYS A 1 107 ? -0.610 6.463 8.386 1.00 93.62 107 LYS A CA 1
ATOM 881 C C . LYS A 1 107 ? -1.797 7.265 8.903 1.00 93.62 107 LYS A C 1
ATOM 883 O O . LYS A 1 107 ? -2.348 6.907 9.938 1.00 93.62 107 LYS A O 1
ATOM 888 N N . ASP A 1 108 ? -2.209 8.300 8.184 1.00 92.62 108 ASP A N 1
ATOM 889 C CA . ASP A 1 108 ? -3.342 9.153 8.557 1.00 92.62 108 ASP A CA 1
ATOM 890 C C . ASP A 1 108 ? -4.406 9.210 7.449 1.00 92.62 108 ASP A C 1
ATOM 892 O O . ASP A 1 108 ? -5.221 10.132 7.400 1.00 92.62 108 ASP A O 1
ATOM 896 N N . GLY A 1 109 ? -4.401 8.214 6.558 1.00 93.75 109 GLY A N 1
ATOM 897 C CA . GLY A 1 109 ? -5.325 8.091 5.433 1.00 93.75 109 GLY A CA 1
ATOM 898 C C . GLY A 1 109 ? -6.741 7.677 5.841 1.00 93.75 109 GLY A C 1
ATOM 899 O O . GLY A 1 109 ? -7.050 7.486 7.020 1.00 93.75 109 GLY A O 1
ATOM 900 N N . ASP A 1 110 ? -7.615 7.500 4.849 1.00 93.44 110 ASP A N 1
ATOM 901 C CA . ASP A 1 110 ? -9.051 7.269 5.065 1.00 93.44 110 ASP A CA 1
ATOM 902 C C . ASP A 1 110 ? -9.364 6.068 5.958 1.00 93.44 110 ASP A C 1
ATOM 904 O O . ASP A 1 110 ? -10.227 6.162 6.828 1.00 93.44 110 ASP A O 1
ATOM 908 N N . LEU A 1 111 ? -8.629 4.961 5.805 1.00 91.69 111 LEU A N 1
ATOM 909 C CA . LEU A 1 111 ? -8.822 3.770 6.638 1.00 91.69 111 LEU A CA 1
ATOM 910 C C . LEU A 1 111 ? -8.570 4.062 8.122 1.00 91.69 111 LEU A C 1
ATOM 912 O O . LEU A 1 111 ? -9.359 3.664 8.979 1.00 91.69 111 LEU A O 1
ATOM 916 N N . VAL A 1 112 ? -7.490 4.782 8.437 1.00 95.25 112 VAL A N 1
ATOM 917 C CA . VAL A 1 112 ? -7.158 5.142 9.821 1.00 95.25 112 VAL A CA 1
ATOM 918 C C . VAL A 1 112 ? -8.157 6.161 10.357 1.00 95.25 112 VAL A C 1
ATOM 920 O O . VAL A 1 112 ? -8.628 6.002 11.483 1.00 95.25 112 VAL A O 1
ATOM 923 N N . ARG A 1 113 ? -8.550 7.155 9.550 1.00 96.38 113 ARG A N 1
ATOM 924 C CA . ARG A 1 113 ? -9.572 8.144 9.927 1.00 96.38 113 ARG A CA 1
ATOM 925 C C . ARG A 1 113 ? -10.922 7.498 10.231 1.00 96.38 113 ARG A C 1
ATOM 927 O O . ARG A 1 113 ? -11.520 7.814 11.256 1.00 96.38 113 ARG A O 1
ATOM 934 N N . ALA A 1 114 ? -11.374 6.557 9.404 1.00 95.00 114 ALA A N 1
ATOM 935 C CA . ALA A 1 114 ? -12.620 5.827 9.627 1.00 95.00 114 ALA A CA 1
ATOM 936 C C . ALA A 1 114 ? -12.585 5.032 10.943 1.00 95.00 114 ALA A C 1
ATOM 938 O O . ALA A 1 114 ? -13.525 5.088 11.738 1.00 95.00 114 ALA A O 1
ATOM 939 N N . LEU A 1 115 ? -11.474 4.345 11.224 1.00 93.75 115 LEU A N 1
ATOM 940 C CA . LEU A 1 115 ? -11.299 3.629 12.488 1.00 93.75 115 LEU A CA 1
ATOM 941 C C . LEU A 1 115 ? -11.206 4.579 13.688 1.00 93.75 115 LEU A C 1
ATOM 943 O O . LEU A 1 115 ? -11.769 4.280 14.737 1.00 93.75 115 LEU A O 1
ATOM 947 N N . MET A 1 116 ? -10.549 5.732 13.552 1.00 95.31 116 MET A N 1
ATOM 948 C CA . MET A 1 116 ? -10.523 6.760 14.597 1.00 95.31 116 MET A CA 1
ATOM 949 C C . MET A 1 116 ? -11.913 7.338 14.875 1.00 95.31 116 MET A C 1
ATOM 951 O O . MET A 1 116 ? -12.261 7.531 16.038 1.00 95.31 116 MET A O 1
ATOM 955 N N . SER A 1 117 ? -12.728 7.558 13.840 1.00 96.50 117 SER A N 1
ATOM 956 C CA . SER A 1 117 ? -14.131 7.952 14.010 1.00 96.50 117 SER A CA 1
ATOM 957 C C . SER A 1 117 ? -14.889 6.903 14.820 1.00 96.50 117 SER A C 1
ATOM 959 O O . SER A 1 117 ? -15.539 7.237 15.806 1.00 96.50 117 SER A O 1
ATOM 961 N N . ARG A 1 118 ? -14.713 5.616 14.487 1.00 94.94 118 ARG A N 1
ATOM 962 C CA . ARG A 1 118 ? -15.318 4.512 15.242 1.00 94.94 118 ARG A CA 1
ATOM 963 C C . ARG A 1 118 ? -14.843 4.464 16.697 1.00 94.94 118 ARG A C 1
ATOM 965 O O . ARG A 1 118 ? -15.638 4.170 17.584 1.00 94.94 118 ARG A O 1
ATOM 972 N N . VAL A 1 119 ? -13.568 4.758 16.965 1.00 95.56 119 VAL A N 1
ATOM 973 C CA . VAL A 1 119 ? -13.052 4.904 18.339 1.00 95.56 119 VAL A CA 1
ATOM 974 C C . VAL A 1 119 ? -13.805 6.010 19.081 1.00 95.56 119 VAL A C 1
ATOM 976 O O . VAL A 1 119 ? -14.175 5.803 20.236 1.00 95.56 119 VAL A O 1
ATOM 979 N N . GLY A 1 120 ? -14.064 7.143 18.421 1.00 96.94 120 GLY A N 1
ATOM 980 C CA . GLY A 1 120 ? -14.894 8.228 18.947 1.00 96.94 120 GLY A CA 1
ATOM 981 C C . GLY A 1 120 ? -16.306 7.759 19.300 1.00 96.94 120 GLY A C 1
ATOM 982 O O . GLY A 1 120 ? -16.723 7.905 20.447 1.00 96.94 120 GLY A O 1
ATOM 983 N N . ASP A 1 121 ? -16.994 7.102 18.363 1.00 97.50 121 ASP A N 1
ATOM 984 C CA . ASP A 1 121 ? -18.358 6.590 18.564 1.00 97.50 121 ASP A CA 1
ATOM 985 C C . ASP A 1 121 ? -18.443 5.615 19.748 1.00 97.50 121 ASP A C 1
ATOM 987 O O . ASP A 1 121 ? -19.315 5.729 20.615 1.00 97.50 121 ASP A O 1
ATOM 991 N N . VAL A 1 122 ? -17.508 4.661 19.816 1.00 96.06 122 VAL A N 1
ATOM 992 C CA . VAL A 1 122 ? -17.458 3.669 20.899 1.00 96.06 122 VAL A CA 1
ATOM 993 C C . VAL A 1 122 ? -17.125 4.345 22.230 1.00 96.06 122 VAL A C 1
ATOM 995 O O . VAL A 1 122 ? -17.705 3.988 23.255 1.00 96.06 122 VAL A O 1
ATOM 998 N N . SER A 1 123 ? -16.247 5.352 22.234 1.00 97.12 123 SER A N 1
ATOM 999 C CA . SER A 1 123 ? -15.938 6.139 23.434 1.00 97.12 123 SER A CA 1
ATOM 1000 C C . SER A 1 123 ? -17.164 6.893 23.954 1.00 97.12 123 SER A C 1
ATOM 1002 O O . SER A 1 123 ? -17.418 6.897 25.159 1.00 97.12 123 SER A O 1
ATOM 1004 N N . SER A 1 124 ? -17.951 7.504 23.068 1.00 97.69 124 SER A N 1
ATOM 1005 C CA . SER A 1 124 ? -19.197 8.180 23.438 1.00 97.69 124 SER A CA 1
ATOM 1006 C C . SER A 1 124 ? -20.234 7.204 23.997 1.00 97.69 124 SER A C 1
ATOM 1008 O O . SER A 1 124 ? -20.898 7.519 24.986 1.00 97.69 124 SER A O 1
ATOM 1010 N N . GLU A 1 125 ? -20.338 5.998 23.432 1.00 97.06 125 GLU A N 1
ATOM 1011 C CA . GLU A 1 125 ? -21.212 4.950 23.969 1.00 97.06 125 GLU A CA 1
ATOM 1012 C C . GLU A 1 125 ? -20.754 4.475 25.355 1.00 97.06 125 GLU A C 1
ATOM 1014 O O . GLU A 1 125 ? -21.591 4.304 26.241 1.00 97.06 125 GLU A O 1
ATOM 1019 N N . ILE A 1 126 ? -19.445 4.322 25.589 1.00 96.00 126 ILE A N 1
ATOM 1020 C CA . ILE A 1 126 ? -18.900 3.996 26.919 1.00 96.00 126 ILE A CA 1
ATOM 1021 C C . ILE A 1 126 ? -19.314 5.065 27.934 1.00 96.00 126 ILE A C 1
ATOM 1023 O O . ILE A 1 126 ? -19.892 4.722 28.966 1.00 96.00 126 ILE A O 1
ATOM 1027 N N . ASN A 1 127 ? -19.106 6.346 27.620 1.00 96.88 127 ASN A N 1
ATOM 1028 C CA . ASN A 1 127 ? -19.480 7.459 28.499 1.00 96.88 127 ASN A CA 1
ATOM 1029 C C . ASN A 1 127 ? -20.990 7.478 28.787 1.00 96.88 127 ASN A C 1
ATOM 1031 O O . ASN A 1 127 ? -21.421 7.690 29.926 1.00 96.88 127 ASN A O 1
ATOM 1035 N N . ARG A 1 128 ? -21.818 7.198 27.772 1.00 97.19 128 ARG A N 1
ATOM 1036 C CA . ARG A 1 128 ? -23.269 7.069 27.946 1.00 97.19 128 ARG A CA 1
ATOM 1037 C C . ARG A 1 128 ? -23.613 5.926 28.898 1.00 97.19 128 ARG A C 1
ATOM 1039 O O . ARG A 1 128 ? -24.398 6.131 29.823 1.00 97.19 128 ARG A O 1
ATOM 1046 N N . LEU A 1 129 ? -23.024 4.745 28.715 1.00 95.19 129 LEU A N 1
ATOM 1047 C CA . LEU A 1 129 ? -23.265 3.584 29.578 1.00 95.19 129 LEU A CA 1
ATOM 1048 C C . LEU A 1 129 ? -22.802 3.836 31.015 1.00 95.19 129 LEU A C 1
ATOM 1050 O O . LEU A 1 129 ? -23.509 3.474 31.951 1.00 95.19 129 LEU A O 1
ATOM 1054 N N . GLU A 1 130 ? -21.676 4.520 31.207 1.00 94.25 130 GLU A N 1
ATOM 1055 C CA . GLU A 1 130 ? -21.214 4.949 32.529 1.00 94.25 130 GLU A CA 1
ATOM 1056 C C . GLU A 1 130 ? -22.199 5.898 33.210 1.00 94.25 130 GLU A C 1
ATOM 1058 O O . GLU A 1 130 ? -22.500 5.728 34.392 1.00 94.25 130 GLU A O 1
ATOM 1063 N N . SER A 1 131 ? -22.755 6.862 32.472 1.00 95.19 131 SER A N 1
ATOM 1064 C CA . SER A 1 131 ? -23.775 7.766 33.015 1.00 95.19 131 SER A CA 1
ATOM 1065 C C . SER A 1 131 ? -25.050 7.023 33.440 1.00 95.19 131 SER A C 1
ATOM 1067 O O . SER A 1 131 ? -25.658 7.367 34.452 1.00 95.19 131 SER A O 1
ATOM 1069 N N . LEU A 1 132 ? -25.437 5.973 32.705 1.00 93.75 132 LEU A N 1
ATOM 1070 C CA . LEU A 1 132 ? -26.591 5.137 33.040 1.00 93.75 132 LEU A CA 1
ATOM 1071 C C . LEU A 1 132 ? -26.312 4.242 34.247 1.00 93.75 132 LEU A C 1
ATOM 1073 O O . LEU A 1 132 ? -27.195 4.088 35.086 1.00 93.75 132 LEU A O 1
ATOM 1077 N N . LEU A 1 133 ? -25.098 3.701 34.368 1.00 92.69 133 LEU A N 1
ATOM 1078 C CA . LEU A 1 133 ? -24.674 2.879 35.506 1.00 92.69 133 LEU A CA 1
ATOM 1079 C C . LEU A 1 133 ? -24.636 3.662 36.827 1.00 92.69 133 LEU A C 1
ATOM 1081 O O . LEU A 1 133 ? -24.863 3.074 37.877 1.00 92.69 133 LEU A O 1
ATOM 1085 N N . LYS A 1 134 ? -24.411 4.983 36.786 1.00 92.69 134 LYS A N 1
ATOM 1086 C CA . LYS A 1 134 ? -24.480 5.860 37.972 1.00 92.69 134 LYS A CA 1
ATOM 1087 C C . LYS A 1 134 ? -25.904 6.056 38.509 1.00 92.69 134 LYS A C 1
ATOM 1089 O O . LYS A 1 134 ? -26.067 6.509 39.640 1.00 92.69 134 LYS A O 1
ATOM 1094 N N . LYS A 1 135 ? -26.940 5.761 37.715 1.00 92.00 135 LYS A N 1
ATOM 1095 C CA . LYS A 1 135 ? -28.340 5.882 38.146 1.00 92.00 135 LYS A CA 1
ATOM 1096 C C . LYS A 1 135 ? -28.739 4.685 39.005 1.00 92.00 135 LYS A C 1
ATOM 1098 O O . LYS A 1 135 ? -28.243 3.575 38.824 1.00 92.00 135 LYS A O 1
ATOM 1103 N N . ARG A 1 136 ? -29.693 4.898 39.914 1.00 86.69 136 ARG A N 1
ATOM 1104 C CA . ARG A 1 136 ? -30.276 3.825 40.727 1.00 86.69 136 ARG A CA 1
ATOM 1105 C C . ARG A 1 136 ? -31.147 2.926 39.844 1.00 86.69 136 ARG A C 1
ATOM 1107 O O . ARG A 1 136 ? -32.327 3.196 39.654 1.00 86.69 136 ARG A O 1
ATOM 1114 N N . ASN A 1 137 ? -30.546 1.872 39.305 1.00 85.75 137 ASN A N 1
ATOM 1115 C CA . ASN A 1 137 ? -31.209 0.868 38.476 1.00 85.75 137 ASN A CA 1
ATOM 1116 C C . ASN A 1 137 ? -31.403 -0.439 39.259 1.00 85.75 137 ASN A C 1
ATOM 1118 O O . ASN A 1 137 ? -30.687 -0.708 40.224 1.00 85.75 137 ASN A O 1
ATOM 1122 N N . GLY A 1 138 ? -32.342 -1.280 38.820 1.00 91.56 138 GLY A N 1
ATOM 1123 C CA . GLY A 1 138 ? -32.451 -2.653 39.321 1.00 91.56 138 GLY A CA 1
ATOM 1124 C C . GLY A 1 138 ? -31.217 -3.496 38.963 1.00 91.56 138 GLY A C 1
ATOM 1125 O O . GLY A 1 138 ? -30.542 -3.227 37.967 1.00 91.56 138 GLY A O 1
ATOM 1126 N N . LEU A 1 139 ? -30.939 -4.541 39.751 1.00 91.50 139 LEU A N 1
ATOM 1127 C CA . LEU A 1 139 ? -29.745 -5.395 39.613 1.00 91.50 139 LEU A CA 1
ATOM 1128 C C . LEU A 1 139 ? -29.582 -5.998 38.205 1.00 91.50 139 LEU A C 1
ATOM 1130 O O . LEU A 1 139 ? -28.475 -6.030 37.667 1.00 91.50 139 LEU A O 1
ATOM 1134 N N . VAL A 1 140 ? -30.686 -6.442 37.596 1.00 93.25 140 VAL A N 1
ATOM 1135 C CA . VAL A 1 140 ? -30.702 -7.013 36.237 1.00 93.25 140 VAL A CA 1
ATOM 1136 C C . VAL A 1 140 ? -30.237 -5.978 35.208 1.00 93.25 140 VAL A C 1
ATOM 1138 O O . VAL A 1 140 ? -29.269 -6.215 34.490 1.00 93.25 140 VAL A O 1
ATOM 1141 N N . VAL A 1 141 ? -30.842 -4.786 35.218 1.00 92.94 141 VAL A N 1
ATOM 1142 C CA . VAL A 1 141 ? -30.497 -3.676 34.311 1.00 92.94 141 VAL A CA 1
ATOM 1143 C C . VAL A 1 141 ? -29.047 -3.233 34.507 1.00 92.94 141 VAL A C 1
ATOM 1145 O O . VAL A 1 141 ? -28.324 -3.008 33.539 1.00 92.94 141 VAL A O 1
ATOM 1148 N N . HIS A 1 142 ? -28.586 -3.144 35.757 1.00 93.69 142 HIS A N 1
ATOM 1149 C CA . HIS A 1 142 ? -27.193 -2.811 36.051 1.00 93.69 142 HIS A CA 1
ATOM 1150 C C . HIS A 1 142 ? -26.221 -3.843 35.451 1.00 93.69 142 HIS A C 1
ATOM 1152 O O . HIS A 1 142 ? -25.200 -3.482 34.863 1.00 93.69 142 HIS A O 1
ATOM 1158 N N . THR A 1 143 ? -26.555 -5.131 35.553 1.00 94.00 143 THR A N 1
ATOM 1159 C CA . THR A 1 143 ? -25.735 -6.230 35.025 1.00 94.00 143 THR A CA 1
ATOM 1160 C C . THR A 1 143 ? -25.655 -6.186 33.495 1.00 94.00 143 THR A C 1
ATOM 1162 O O . THR A 1 143 ? -24.565 -6.319 32.931 1.00 94.00 143 THR A O 1
ATOM 1165 N N . GLU A 1 144 ? -26.772 -5.929 32.811 1.00 95.44 144 GLU A N 1
ATOM 1166 C CA . GLU A 1 144 ? -26.824 -5.781 31.350 1.00 95.44 144 GLU A CA 1
ATOM 1167 C C . GLU A 1 144 ? -26.021 -4.574 30.852 1.00 95.44 144 GLU A C 1
ATOM 1169 O O . GLU A 1 144 ? -25.203 -4.706 29.935 1.00 95.44 144 GLU A O 1
ATOM 1174 N N . LEU A 1 145 ? -26.198 -3.410 31.487 1.00 95.06 145 LEU A N 1
ATOM 1175 C CA . LEU A 1 145 ? -25.447 -2.195 31.162 1.00 95.06 145 LEU A CA 1
ATOM 1176 C C . LEU A 1 145 ? -23.940 -2.406 31.337 1.00 95.06 145 LEU A C 1
ATOM 1178 O O . LEU A 1 145 ? -23.157 -2.005 30.473 1.00 95.06 145 LEU A O 1
ATOM 1182 N N . ASN A 1 146 ? -23.528 -3.085 32.412 1.00 94.19 146 ASN A N 1
ATOM 1183 C CA . ASN A 1 146 ? -22.123 -3.393 32.642 1.00 94.19 146 ASN A CA 1
ATOM 1184 C C . ASN A 1 146 ? -21.578 -4.356 31.575 1.00 94.19 146 ASN A C 1
ATOM 1186 O O . ASN A 1 146 ? -20.517 -4.103 31.007 1.00 94.19 146 ASN A O 1
ATOM 1190 N N . LYS A 1 147 ? -22.317 -5.417 31.224 1.00 95.81 147 LYS A N 1
ATOM 1191 C CA . LYS A 1 147 ? -21.917 -6.347 30.153 1.00 95.81 147 LYS A CA 1
ATOM 1192 C C . LYS A 1 147 ? -21.743 -5.623 28.815 1.00 95.81 147 LYS A C 1
ATOM 1194 O O . LYS A 1 147 ? -20.755 -5.857 28.118 1.00 95.81 147 LYS A O 1
ATOM 1199 N N . LYS A 1 148 ? -22.660 -4.711 28.478 1.00 95.75 148 LYS A N 1
ATOM 1200 C CA . LYS A 1 148 ? -22.566 -3.893 27.264 1.00 95.75 148 LYS A CA 1
ATOM 1201 C C . LYS A 1 148 ? -21.343 -2.973 27.295 1.00 95.75 148 LYS A C 1
ATOM 1203 O O . LYS A 1 148 ? -20.592 -2.948 26.323 1.00 95.75 148 LYS A O 1
ATOM 1208 N N . LYS A 1 149 ? -21.079 -2.306 28.427 1.00 95.88 149 LYS A N 1
ATOM 1209 C CA . LYS A 1 149 ? -19.879 -1.473 28.620 1.00 95.88 149 LYS A CA 1
ATOM 1210 C C . LYS A 1 149 ? -18.601 -2.279 28.391 1.00 95.88 149 LYS A C 1
ATOM 1212 O O . LYS A 1 149 ? -17.713 -1.820 27.680 1.00 95.88 149 LYS A O 1
ATOM 1217 N N . GLN A 1 150 ? -18.517 -3.490 28.945 1.00 95.19 150 GLN A N 1
ATOM 1218 C CA . GLN A 1 150 ? -17.364 -4.373 28.741 1.00 95.19 150 GLN A CA 1
ATOM 1219 C C . GLN A 1 150 ? -17.185 -4.764 27.267 1.00 95.19 150 GLN A C 1
ATOM 1221 O O . GLN A 1 150 ? -16.057 -4.826 26.783 1.00 95.19 150 GLN A O 1
ATOM 1226 N N . GLY A 1 151 ? -18.279 -4.985 26.531 1.00 94.19 151 GLY A N 1
ATOM 1227 C CA . GLY A 1 151 ? -18.240 -5.183 25.079 1.00 94.19 151 GLY A CA 1
ATOM 1228 C C . GLY A 1 151 ? -17.642 -3.980 24.343 1.00 94.19 151 GLY A C 1
ATOM 1229 O O . GLY A 1 151 ? -16.702 -4.145 23.567 1.00 94.19 151 GLY A O 1
ATOM 1230 N N . CYS A 1 152 ? -18.115 -2.771 24.654 1.00 94.19 152 CYS A N 1
ATOM 1231 C CA . CYS A 1 152 ? -17.594 -1.536 24.066 1.00 94.19 152 CYS A CA 1
ATOM 1232 C C . CYS A 1 152 ? -16.114 -1.303 24.410 1.00 94.19 152 CYS A C 1
ATOM 1234 O O . CYS A 1 152 ? -15.336 -0.948 23.531 1.00 94.19 152 CYS A O 1
ATOM 1236 N N . LEU A 1 153 ? -15.689 -1.559 25.653 1.00 94.25 153 LEU A N 1
ATOM 1237 C CA . LEU A 1 153 ? -14.278 -1.455 26.053 1.00 94.25 153 LEU A CA 1
ATOM 1238 C C . LEU A 1 153 ? -13.381 -2.416 25.261 1.00 94.25 153 LEU A C 1
ATOM 1240 O O . LEU A 1 153 ? -12.292 -2.034 24.829 1.00 94.25 153 LEU A O 1
ATOM 1244 N N . LYS A 1 154 ? -13.838 -3.654 25.032 1.00 92.50 154 LYS A N 1
ATOM 1245 C CA . LYS A 1 154 ? -13.110 -4.627 24.204 1.00 92.50 154 LYS A CA 1
ATOM 1246 C C . LYS A 1 154 ? -12.971 -4.145 22.762 1.00 92.50 154 LYS A C 1
ATOM 1248 O O . LYS A 1 154 ? -11.873 -4.206 22.214 1.00 92.50 154 LYS A O 1
ATOM 1253 N N . GLU A 1 155 ? -14.052 -3.645 22.167 1.00 92.44 155 GLU A N 1
ATOM 1254 C CA . GLU A 1 155 ? -14.032 -3.093 20.808 1.00 92.44 155 GLU A CA 1
ATOM 1255 C C . GLU A 1 155 ? -13.098 -1.877 20.704 1.00 92.44 155 GLU A C 1
ATOM 1257 O O . GLU A 1 155 ? -12.230 -1.838 19.833 1.00 92.44 155 GLU A O 1
ATOM 1262 N N . TYR A 1 156 ? -13.213 -0.927 21.633 1.00 92.62 156 TYR A N 1
ATOM 1263 C CA . TYR A 1 156 ? -12.371 0.267 21.710 1.00 92.62 156 TYR A CA 1
ATOM 1264 C C . TYR A 1 156 ? -10.878 -0.089 21.742 1.00 92.62 156 TYR A C 1
ATOM 1266 O O . TYR A 1 156 ? -10.088 0.401 20.929 1.00 92.62 156 TYR A O 1
ATOM 1274 N N . ASN A 1 157 ? -10.496 -0.995 22.647 1.00 91.88 157 ASN A N 1
ATOM 1275 C CA . ASN A 1 157 ? -9.112 -1.439 22.793 1.00 91.88 157 ASN A CA 1
ATOM 1276 C C . ASN A 1 157 ? -8.616 -2.178 21.548 1.00 91.88 157 ASN A C 1
ATOM 1278 O O . ASN A 1 157 ? -7.478 -1.970 21.121 1.00 91.88 157 ASN A O 1
ATOM 1282 N N . LEU A 1 158 ? -9.469 -3.003 20.934 1.00 89.69 158 LEU A N 1
ATOM 1283 C CA . LEU A 1 158 ? -9.139 -3.717 19.705 1.00 89.69 158 LEU A CA 1
ATOM 1284 C C . LEU A 1 158 ? -8.846 -2.748 18.554 1.00 89.69 158 LEU A C 1
ATOM 1286 O O . LEU A 1 158 ? -7.833 -2.903 17.873 1.00 89.69 158 LEU A O 1
ATOM 1290 N N . ILE A 1 159 ? -9.694 -1.739 18.342 1.00 90.94 159 ILE A N 1
ATOM 1291 C CA . ILE A 1 159 ? -9.507 -0.778 17.248 1.00 90.94 159 ILE A CA 1
ATOM 1292 C C . ILE A 1 159 ? -8.245 0.060 17.476 1.00 90.94 159 ILE A C 1
ATOM 1294 O O . ILE A 1 159 ? -7.426 0.194 16.566 1.00 90.94 159 ILE A O 1
ATOM 1298 N N . ARG A 1 160 ? -8.027 0.566 18.698 1.00 92.56 160 ARG A N 1
ATOM 1299 C CA . ARG A 1 160 ? -6.805 1.324 19.023 1.00 92.56 160 ARG A CA 1
ATOM 1300 C C . ARG A 1 160 ? -5.542 0.497 18.823 1.00 92.56 160 ARG A C 1
ATOM 1302 O O . ARG A 1 160 ? -4.564 1.005 18.276 1.00 92.56 160 ARG A O 1
ATOM 1309 N N . ARG A 1 161 ? -5.566 -0.775 19.231 1.00 89.56 161 ARG A N 1
ATOM 1310 C CA . ARG A 1 161 ? -4.456 -1.705 19.007 1.00 89.56 161 ARG A CA 1
ATOM 1311 C C . ARG A 1 161 ? -4.170 -1.874 17.513 1.00 89.56 161 ARG A C 1
ATOM 1313 O O . ARG A 1 161 ? -3.016 -1.735 17.128 1.00 89.56 161 ARG A O 1
ATOM 1320 N N . LYS A 1 162 ? -5.197 -2.083 16.680 1.00 88.56 162 LYS A N 1
ATOM 1321 C CA . LYS A 1 162 ? -5.053 -2.217 15.217 1.00 88.56 162 LYS A CA 1
ATOM 1322 C C . LYS A 1 162 ? -4.424 -0.985 14.571 1.00 88.56 162 LYS A C 1
ATOM 1324 O O . LYS A 1 162 ? -3.480 -1.120 13.802 1.00 88.56 162 LYS A O 1
ATOM 1329 N N . ILE A 1 163 ? -4.910 0.212 14.914 1.00 92.44 163 ILE A N 1
ATOM 1330 C CA . ILE A 1 163 ? -4.348 1.470 14.396 1.00 92.44 163 ILE A CA 1
ATOM 1331 C C . ILE A 1 163 ? -2.868 1.585 14.775 1.00 92.44 163 ILE A C 1
ATOM 1333 O O . ILE A 1 163 ? -2.044 1.933 13.933 1.00 92.44 163 ILE A O 1
ATOM 1337 N N . ARG A 1 164 ? -2.522 1.278 16.031 1.00 91.44 164 ARG A N 1
ATOM 1338 C CA . ARG A 1 164 ? -1.139 1.341 16.515 1.00 91.44 164 ARG A CA 1
ATOM 1339 C C . ARG A 1 164 ? -0.229 0.353 15.785 1.00 91.44 164 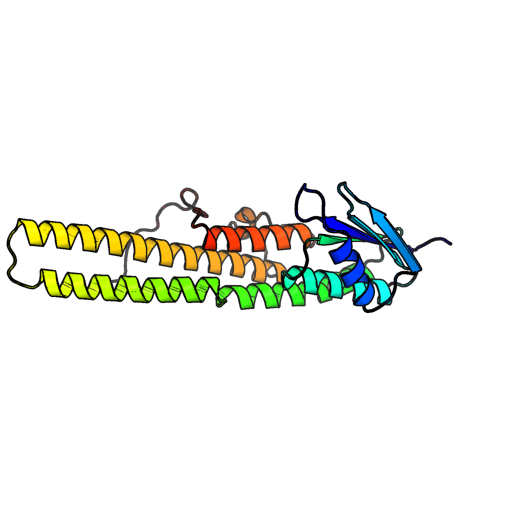ARG A C 1
ATOM 1341 O O . ARG A 1 164 ? 0.829 0.762 15.325 1.00 91.44 164 ARG A O 1
ATOM 1348 N N . GLU A 1 165 ? -0.638 -0.909 15.665 1.00 88.62 165 GLU A N 1
ATOM 1349 C CA . GLU A 1 165 ? 0.137 -1.941 14.957 1.00 88.62 165 GLU A CA 1
ATOM 1350 C C . GLU A 1 165 ? 0.334 -1.578 13.476 1.00 88.62 165 GLU A C 1
ATOM 1352 O O . GLU A 1 165 ? 1.433 -1.723 12.947 1.00 88.62 165 GLU A O 1
ATOM 1357 N N . PHE A 1 166 ? -0.696 -1.034 12.822 1.00 91.94 166 PHE A N 1
ATOM 1358 C CA . PHE A 1 166 ? -0.596 -0.561 11.443 1.00 91.94 166 PHE A CA 1
ATOM 1359 C C . PHE A 1 166 ? 0.374 0.616 11.294 1.00 91.94 166 PHE A C 1
ATOM 1361 O O . PHE A 1 166 ? 1.259 0.568 10.442 1.00 91.94 166 PHE A O 1
ATOM 1368 N N . LYS A 1 167 ? 0.239 1.661 12.125 1.00 93.06 167 LYS A N 1
ATOM 1369 C CA . LYS A 1 167 ? 1.136 2.830 12.088 1.00 93.06 167 LYS A CA 1
ATOM 1370 C C . LYS A 1 167 ? 2.587 2.417 12.303 1.00 93.06 167 LYS A C 1
ATOM 1372 O O . LYS A 1 167 ? 3.449 2.843 11.547 1.00 93.06 167 LYS A O 1
ATOM 1377 N N . TRP A 1 168 ? 2.816 1.530 13.264 1.00 89.19 168 TRP A N 1
ATOM 1378 C CA . TRP A 1 168 ? 4.131 0.969 13.534 1.00 89.19 168 TRP A CA 1
ATOM 1379 C C . TRP A 1 168 ? 4.696 0.197 12.333 1.00 89.19 168 TRP A C 1
ATOM 1381 O O . TRP A 1 168 ? 5.840 0.415 11.950 1.00 89.19 168 TRP A O 1
ATOM 1391 N N . ALA A 1 169 ? 3.892 -0.641 11.668 1.00 89.44 169 ALA A N 1
ATOM 1392 C CA . ALA A 1 169 ? 4.346 -1.358 10.475 1.00 89.44 169 ALA A CA 1
ATOM 1393 C C . ALA A 1 169 ? 4.708 -0.400 9.326 1.00 89.44 169 ALA A C 1
ATOM 1395 O O . ALA A 1 169 ? 5.677 -0.641 8.606 1.00 89.44 169 ALA A O 1
ATOM 1396 N N . MET A 1 170 ? 3.953 0.692 9.163 1.00 93.38 170 MET A N 1
ATOM 1397 C CA . MET A 1 170 ? 4.278 1.747 8.199 1.00 93.38 170 MET A CA 1
ATOM 1398 C C . MET A 1 170 ? 5.569 2.486 8.580 1.00 93.38 170 MET A C 1
ATOM 1400 O O . MET A 1 170 ? 6.374 2.770 7.698 1.00 93.38 170 MET A O 1
ATOM 1404 N N . ASP A 1 171 ? 5.813 2.742 9.867 1.00 90.81 171 ASP A N 1
ATOM 1405 C CA . ASP A 1 171 ? 7.066 3.345 10.344 1.00 90.81 171 ASP A CA 1
ATOM 1406 C C . ASP A 1 171 ? 8.279 2.464 10.026 1.00 90.81 171 ASP A C 1
ATOM 1408 O O . ASP A 1 171 ? 9.246 2.953 9.445 1.00 90.81 171 ASP A O 1
ATOM 1412 N N . CYS A 1 172 ? 8.191 1.149 10.252 1.00 88.50 172 CYS A N 1
ATOM 1413 C CA . CYS A 1 172 ? 9.249 0.216 9.849 1.00 88.50 172 CYS A CA 1
ATOM 1414 C C . CYS A 1 172 ? 9.533 0.256 8.337 1.00 88.50 172 CYS A C 1
ATOM 1416 O O . CYS A 1 172 ? 10.678 0.095 7.912 1.00 88.50 172 CYS A O 1
ATOM 1418 N N . VAL A 1 173 ? 8.503 0.456 7.507 1.00 90.94 173 VAL A N 1
ATOM 1419 C CA . VAL A 1 173 ? 8.673 0.617 6.056 1.00 90.94 173 VAL A CA 1
ATOM 1420 C C . VAL A 1 173 ? 9.361 1.943 5.720 1.00 90.94 173 VAL A C 1
ATOM 1422 O O . VAL A 1 173 ? 10.239 1.961 4.858 1.00 90.94 173 VAL A O 1
ATOM 1425 N N . VAL A 1 174 ? 9.004 3.045 6.387 1.00 92.12 174 VAL A N 1
ATOM 1426 C CA . VAL A 1 174 ? 9.674 4.343 6.192 1.00 92.12 174 VAL A CA 1
ATOM 1427 C C . VAL A 1 174 ? 11.144 4.258 6.586 1.00 92.12 174 VAL A C 1
ATOM 1429 O O . VAL A 1 174 ? 11.994 4.698 5.817 1.00 92.12 174 VAL A O 1
ATOM 1432 N N . ASP A 1 175 ? 11.461 3.640 7.721 1.00 88.44 175 ASP A N 1
ATOM 1433 C CA . ASP A 1 175 ? 12.848 3.467 8.158 1.00 88.44 175 ASP A CA 1
ATOM 1434 C C . ASP A 1 175 ? 13.659 2.622 7.166 1.00 88.44 175 ASP A C 1
ATOM 1436 O O . ASP A 1 175 ? 14.831 2.918 6.916 1.00 88.44 175 ASP A O 1
ATOM 1440 N N . TYR A 1 176 ? 13.032 1.613 6.548 1.00 88.38 176 TYR A N 1
ATOM 1441 C CA . TYR A 1 176 ? 13.650 0.809 5.488 1.00 88.38 176 TYR A CA 1
ATOM 1442 C C . TYR A 1 176 ? 13.969 1.641 4.256 1.00 88.38 176 TYR A C 1
ATOM 1444 O O . TYR A 1 176 ? 15.080 1.572 3.734 1.00 88.38 176 TYR A O 1
ATOM 1452 N N . LEU A 1 177 ? 13.016 2.462 3.823 1.00 91.19 177 LEU A N 1
ATOM 1453 C CA . LEU A 1 177 ? 13.196 3.363 2.689 1.00 91.19 177 LEU A CA 1
ATOM 1454 C C . LEU A 1 177 ? 14.268 4.425 2.966 1.00 91.19 177 LEU A C 1
ATOM 1456 O O . LEU A 1 177 ? 15.058 4.731 2.078 1.00 91.19 177 LEU A O 1
ATOM 1460 N N . ASP A 1 178 ? 14.333 4.945 4.191 1.00 88.94 178 ASP A N 1
ATOM 1461 C CA . ASP A 1 178 ? 15.316 5.948 4.612 1.00 88.94 178 ASP A CA 1
ATOM 1462 C C . ASP A 1 178 ? 16.721 5.347 4.855 1.00 88.94 178 ASP A C 1
ATOM 1464 O O . ASP A 1 178 ? 17.654 6.082 5.174 1.00 88.94 178 ASP A O 1
ATOM 1468 N N . GLY A 1 179 ? 16.896 4.024 4.730 1.00 83.81 179 GLY A N 1
ATOM 1469 C CA . GLY A 1 179 ? 18.175 3.352 4.986 1.00 83.81 179 GLY A CA 1
ATOM 1470 C C . GLY A 1 179 ? 18.601 3.378 6.458 1.00 83.81 179 GLY A C 1
ATOM 1471 O O . GLY A 1 179 ? 19.762 3.131 6.770 1.00 83.81 179 GLY A O 1
ATOM 1472 N N . LYS A 1 180 ? 17.670 3.658 7.379 1.00 78.94 180 LYS A N 1
ATOM 1473 C CA . LYS A 1 180 ? 17.920 3.757 8.829 1.00 78.94 180 LYS A CA 1
ATOM 1474 C C . LYS A 1 180 ? 18.011 2.397 9.523 1.00 78.94 180 LYS A C 1
ATOM 1476 O O . LYS A 1 180 ? 18.196 2.328 10.735 1.00 78.94 180 LYS A O 1
ATOM 1481 N N . ILE A 1 181 ? 17.862 1.306 8.776 1.00 62.50 181 ILE A N 1
ATOM 1482 C CA . ILE A 1 181 ? 17.768 -0.034 9.344 1.00 62.50 181 ILE A CA 1
ATOM 1483 C C . ILE A 1 181 ? 19.141 -0.694 9.419 1.00 62.50 181 ILE A C 1
ATOM 1485 O O . ILE A 1 181 ? 19.636 -1.272 8.454 1.00 62.50 181 ILE A O 1
ATOM 1489 N N . SER A 1 182 ? 19.680 -0.729 10.631 1.00 50.94 182 SER A N 1
ATOM 1490 C CA . SER A 1 182 ? 20.695 -1.681 11.073 1.00 50.94 182 SER A CA 1
ATOM 1491 C C . SER A 1 182 ? 20.052 -2.695 12.033 1.00 50.94 182 SER A C 1
ATOM 1493 O O . SER A 1 182 ? 20.218 -2.631 13.242 1.00 50.94 182 SER A O 1
ATOM 1495 N N . CYS A 1 183 ? 19.297 -3.665 11.504 1.00 49.25 183 CYS A N 1
ATOM 1496 C CA . CYS A 1 183 ? 18.835 -4.841 12.266 1.00 49.25 183 CYS A CA 1
ATOM 1497 C C . CYS A 1 183 ? 17.987 -4.574 13.538 1.00 49.25 183 CYS A C 1
ATOM 1499 O O . CYS A 1 183 ? 18.324 -5.092 14.601 1.00 49.25 183 CYS A O 1
ATOM 1501 N N . SER A 1 184 ? 16.833 -3.900 13.454 1.00 53.44 184 SER A N 1
ATOM 1502 C CA . SER A 1 184 ? 15.806 -4.106 14.494 1.00 53.44 184 SER A CA 1
ATOM 1503 C C . SER A 1 184 ? 15.062 -5.431 14.251 1.00 53.44 184 SER A C 1
ATOM 1505 O O . SER A 1 184 ? 14.810 -5.820 13.102 1.00 53.44 184 SER A O 1
ATOM 1507 N N . ASP A 1 185 ? 14.730 -6.162 15.321 1.00 57.53 185 ASP A N 1
ATOM 1508 C CA . ASP A 1 185 ? 13.953 -7.413 15.241 1.00 57.53 185 ASP A CA 1
ATOM 1509 C C . ASP A 1 185 ? 12.581 -7.202 14.574 1.00 57.53 185 ASP A C 1
ATOM 1511 O O . ASP A 1 185 ? 12.0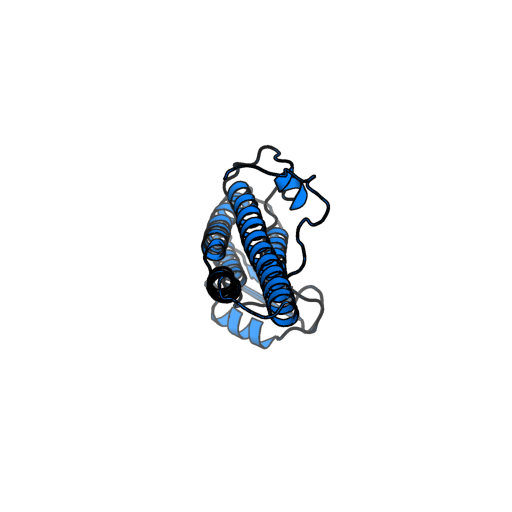44 -8.092 13.915 1.00 57.53 185 ASP A O 1
ATOM 1515 N N . ASP A 1 186 ? 12.083 -5.976 14.632 1.00 53.50 186 ASP A N 1
ATOM 1516 C CA . ASP A 1 186 ? 10.835 -5.496 14.048 1.00 53.50 186 ASP A CA 1
ATOM 1517 C C . ASP A 1 186 ? 10.802 -5.632 12.520 1.00 53.50 186 ASP A C 1
ATOM 1519 O O . ASP A 1 186 ? 9.839 -6.117 11.919 1.00 53.50 186 ASP A O 1
ATOM 1523 N N . VAL A 1 187 ? 11.922 -5.308 11.877 1.00 55.22 187 VAL A N 1
ATOM 1524 C CA . VAL A 1 187 ? 12.089 -5.386 10.423 1.00 55.22 187 VAL A CA 1
ATOM 1525 C C . VAL A 1 187 ? 12.193 -6.843 9.975 1.00 55.22 187 VAL A C 1
ATOM 1527 O O . VAL A 1 187 ? 11.758 -7.202 8.875 1.00 55.22 187 VAL A O 1
ATOM 1530 N N . ARG A 1 188 ? 12.687 -7.727 10.854 1.00 57.22 188 ARG A N 1
ATOM 1531 C CA . ARG A 1 188 ? 12.669 -9.176 10.608 1.00 57.22 188 ARG A CA 1
ATOM 1532 C C . ARG A 1 188 ? 11.242 -9.704 10.532 1.00 57.22 188 ARG A C 1
ATOM 1534 O O . ARG A 1 188 ? 11.012 -10.636 9.764 1.00 57.22 188 ARG A O 1
ATOM 1541 N N . VAL A 1 189 ? 10.279 -9.091 11.229 1.00 63.00 189 VAL A N 1
ATOM 1542 C CA . VAL A 1 189 ? 8.873 -9.508 11.128 1.00 63.00 189 VAL A CA 1
ATOM 1543 C C . VAL A 1 189 ? 8.264 -9.156 9.770 1.00 63.00 189 VAL A C 1
ATOM 1545 O O . VAL A 1 189 ? 7.487 -9.936 9.217 1.00 63.00 189 VAL A O 1
ATOM 1548 N N . LEU A 1 190 ? 8.662 -8.025 9.183 1.00 69.19 190 LEU A N 1
ATOM 1549 C CA . LEU A 1 190 ? 8.305 -7.677 7.802 1.00 69.19 190 LEU A CA 1
ATOM 1550 C C . LEU A 1 190 ? 9.192 -8.378 6.761 1.00 69.19 190 LEU A C 1
ATOM 1552 O O . LEU A 1 190 ? 8.864 -8.388 5.574 1.00 69.19 190 LEU A O 1
ATOM 1556 N N . ASN A 1 191 ? 10.278 -9.012 7.210 1.00 73.12 191 ASN A N 1
ATOM 1557 C CA . ASN A 1 191 ? 11.296 -9.664 6.396 1.00 73.12 191 ASN A CA 1
ATOM 1558 C C . ASN A 1 191 ? 11.908 -8.722 5.339 1.00 73.12 191 ASN A C 1
ATOM 1560 O O . ASN A 1 191 ? 12.188 -9.145 4.217 1.00 73.12 191 ASN A O 1
ATOM 1564 N N . LEU A 1 192 ? 12.089 -7.440 5.673 1.00 74.75 192 LEU A N 1
ATOM 1565 C CA . LEU A 1 192 ? 12.730 -6.445 4.804 1.00 74.75 192 LEU A CA 1
ATOM 1566 C C . LEU A 1 192 ? 14.249 -6.493 5.029 1.00 74.75 192 LEU A C 1
ATOM 1568 O O . LEU A 1 192 ? 14.737 -6.161 6.104 1.00 74.75 192 LEU A O 1
ATOM 1572 N N . LYS A 1 193 ? 15.004 -6.982 4.045 1.00 70.88 193 LYS A N 1
ATOM 1573 C CA . LYS A 1 193 ? 16.469 -7.103 4.097 1.00 70.88 193 LYS A CA 1
ATOM 1574 C C . LYS A 1 193 ? 17.032 -7.008 2.685 1.00 70.88 193 LYS A C 1
ATOM 1576 O O . LYS A 1 193 ? 16.381 -7.481 1.757 1.00 70.88 193 LYS A O 1
ATOM 1581 N N . GLY A 1 194 ? 18.255 -6.495 2.568 1.00 74.19 194 GLY A N 1
ATOM 1582 C CA . GLY A 1 194 ? 18.974 -6.413 1.298 1.00 74.19 194 GLY A CA 1
ATOM 1583 C C . GLY A 1 194 ? 18.436 -5.326 0.368 1.00 74.19 194 GLY A C 1
ATOM 1584 O O . GLY A 1 194 ? 17.844 -4.344 0.824 1.00 74.19 194 GLY A O 1
ATOM 1585 N N . GLU A 1 195 ? 18.674 -5.521 -0.928 1.00 77.88 195 GLU A N 1
ATOM 1586 C CA . GLU A 1 195 ? 18.285 -4.608 -2.006 1.00 77.88 195 GLU A CA 1
ATOM 1587 C C . GLU A 1 195 ? 16.767 -4.395 -2.096 1.00 77.88 195 GLU A C 1
ATOM 1589 O O . GLU A 1 195 ? 15.968 -5.207 -1.617 1.00 77.88 195 GLU A O 1
ATOM 1594 N N . PHE A 1 196 ? 16.367 -3.283 -2.720 1.00 83.31 196 PHE A N 1
ATOM 1595 C CA . PHE A 1 196 ? 14.961 -2.933 -2.879 1.00 83.31 196 PHE A CA 1
ATOM 1596 C C . PHE A 1 196 ? 14.246 -3.904 -3.820 1.00 83.31 196 PHE A C 1
ATOM 1598 O O . PHE A 1 196 ? 14.408 -3.867 -5.036 1.00 83.31 196 PHE A O 1
ATOM 1605 N N . ASP A 1 197 ? 13.363 -4.715 -3.244 1.00 88.25 197 ASP A N 1
ATOM 1606 C CA . ASP A 1 197 ? 12.319 -5.413 -3.986 1.00 88.25 197 ASP A CA 1
ATOM 1607 C C . ASP A 1 197 ? 11.002 -4.637 -3.852 1.00 88.25 197 ASP A C 1
ATOM 1609 O O . ASP A 1 197 ? 10.237 -4.797 -2.894 1.00 88.25 197 ASP A O 1
ATOM 1613 N N . TRP A 1 198 ? 10.738 -3.776 -4.835 1.00 92.06 198 TRP A N 1
ATOM 1614 C CA . TRP A 1 198 ? 9.537 -2.941 -4.894 1.00 92.06 198 TRP A CA 1
ATOM 1615 C C . TRP A 1 198 ? 8.240 -3.763 -4.947 1.00 92.06 198 TRP A C 1
ATOM 1617 O O . TRP A 1 198 ? 7.231 -3.369 -4.360 1.00 92.06 198 TRP A O 1
ATOM 1627 N N . ASN A 1 199 ? 8.263 -4.953 -5.562 1.00 89.25 199 ASN A N 1
ATOM 1628 C CA . ASN A 1 199 ? 7.107 -5.857 -5.614 1.00 89.25 199 ASN A CA 1
ATOM 1629 C C . ASN A 1 199 ? 6.783 -6.435 -4.237 1.00 89.25 199 ASN A C 1
ATOM 1631 O O . ASN A 1 199 ? 5.614 -6.548 -3.839 1.00 89.25 199 ASN A O 1
ATOM 1635 N N . LYS A 1 200 ? 7.825 -6.810 -3.496 1.00 89.25 200 LYS A N 1
ATOM 1636 C CA . LYS A 1 200 ? 7.702 -7.262 -2.112 1.00 89.25 200 LYS A CA 1
ATOM 1637 C C . LYS A 1 200 ? 7.228 -6.130 -1.208 1.00 89.25 200 LYS A C 1
ATOM 1639 O O . LYS A 1 200 ? 6.343 -6.364 -0.385 1.00 89.25 200 LYS A O 1
ATOM 1644 N N . LEU A 1 201 ? 7.748 -4.918 -1.391 1.00 91.56 201 LEU A N 1
ATOM 1645 C CA . LEU A 1 201 ? 7.337 -3.754 -0.611 1.00 91.56 201 LEU A CA 1
ATOM 1646 C C . LEU A 1 201 ? 5.858 -3.407 -0.835 1.00 91.56 201 LEU A C 1
ATOM 1648 O O . LEU A 1 201 ? 5.108 -3.295 0.133 1.00 91.56 201 LEU A O 1
ATOM 1652 N N . ASP A 1 202 ? 5.413 -3.352 -2.094 1.00 91.56 202 ASP A N 1
ATOM 1653 C CA . ASP A 1 202 ? 3.998 -3.188 -2.462 1.00 91.56 202 ASP A CA 1
ATOM 1654 C C . ASP A 1 202 ? 3.121 -4.274 -1.821 1.00 91.56 202 ASP A C 1
ATOM 1656 O O . ASP A 1 202 ? 2.060 -3.995 -1.262 1.00 91.56 202 ASP A O 1
ATOM 1660 N N . SER A 1 203 ? 3.585 -5.527 -1.832 1.00 89.06 203 SER A N 1
ATOM 1661 C CA . SER A 1 203 ? 2.867 -6.642 -1.205 1.00 89.06 203 SER A CA 1
ATOM 1662 C C . SER A 1 203 ? 2.734 -6.484 0.310 1.00 89.06 203 SER A C 1
ATOM 1664 O O . SER A 1 203 ? 1.673 -6.792 0.854 1.00 89.06 203 SER A O 1
ATOM 1666 N N . ILE A 1 204 ? 3.785 -6.019 0.992 1.00 90.06 204 ILE A N 1
ATOM 1667 C CA . ILE A 1 204 ? 3.777 -5.786 2.441 1.00 90.06 204 ILE A CA 1
ATOM 1668 C C . ILE A 1 204 ? 2.802 -4.661 2.784 1.00 90.06 204 ILE A C 1
ATOM 1670 O O . ILE A 1 204 ? 1.929 -4.864 3.625 1.00 90.06 204 ILE A O 1
ATOM 1674 N N . ILE A 1 205 ? 2.886 -3.525 2.091 1.00 92.12 205 ILE A N 1
ATOM 1675 C CA . ILE A 1 205 ? 1.999 -2.378 2.319 1.00 92.12 205 ILE A CA 1
ATOM 1676 C C . ILE A 1 205 ? 0.536 -2.791 2.115 1.00 92.12 205 ILE A C 1
ATOM 1678 O O . ILE A 1 205 ? -0.287 -2.639 3.018 1.00 92.12 205 ILE A O 1
ATOM 1682 N N . ASN A 1 206 ? 0.219 -3.423 0.981 1.00 90.06 206 ASN A N 1
ATOM 1683 C CA . ASN A 1 206 ? -1.141 -3.872 0.678 1.00 90.06 206 ASN A CA 1
ATOM 1684 C C . ASN A 1 206 ? -1.645 -4.957 1.638 1.00 90.06 206 ASN A C 1
ATOM 1686 O O . ASN A 1 206 ? -2.845 -5.052 1.914 1.00 90.06 206 ASN A O 1
ATOM 1690 N N . ARG A 1 207 ? -0.756 -5.808 2.162 1.00 88.25 207 ARG A N 1
ATOM 1691 C CA . ARG A 1 207 ? -1.107 -6.774 3.210 1.00 88.25 207 ARG A CA 1
ATOM 1692 C C . ARG A 1 207 ? -1.514 -6.057 4.495 1.00 88.25 207 ARG A C 1
ATOM 1694 O O . ARG A 1 207 ? -2.546 -6.413 5.057 1.00 88.25 207 ARG A O 1
ATOM 1701 N N . GLU A 1 208 ? -0.749 -5.067 4.947 1.00 90.56 208 GLU A N 1
ATOM 1702 C CA . GLU A 1 208 ? -1.067 -4.338 6.180 1.00 90.56 208 GLU A CA 1
ATOM 1703 C C . GLU A 1 208 ? -2.323 -3.464 6.034 1.00 90.56 208 GLU A C 1
ATOM 1705 O O . GLU A 1 208 ? -3.155 -3.446 6.940 1.00 90.56 208 GLU A O 1
ATOM 1710 N N . CYS A 1 209 ? -2.547 -2.835 4.874 1.00 91.50 209 CYS A N 1
ATOM 1711 C CA . CYS A 1 209 ? -3.804 -2.128 4.595 1.00 91.50 209 CYS A CA 1
ATOM 1712 C C . CYS A 1 209 ? -5.020 -3.065 4.655 1.00 91.50 209 CYS A C 1
ATOM 1714 O O . CYS A 1 209 ? -6.034 -2.727 5.270 1.00 91.50 209 CYS A O 1
ATOM 1716 N N . ARG A 1 210 ? -4.922 -4.267 4.067 1.00 88.81 210 ARG A N 1
ATOM 1717 C CA . ARG A 1 210 ? -5.987 -5.281 4.155 1.00 88.81 210 ARG A CA 1
ATOM 1718 C C . ARG A 1 210 ? -6.191 -5.778 5.579 1.00 88.81 210 ARG A C 1
ATOM 1720 O O . ARG A 1 210 ? -7.325 -5.870 6.020 1.00 88.81 210 ARG A O 1
ATOM 1727 N N . ARG A 1 211 ? -5.122 -6.027 6.338 1.00 85.88 211 ARG A N 1
ATOM 1728 C CA . ARG A 1 211 ? -5.222 -6.417 7.756 1.00 85.88 211 ARG A CA 1
ATOM 1729 C C . ARG A 1 211 ? -5.944 -5.371 8.594 1.00 85.88 211 ARG A C 1
ATOM 1731 O O . ARG A 1 211 ? -6.796 -5.730 9.405 1.00 85.88 211 ARG A O 1
ATOM 1738 N N . LEU A 1 212 ? -5.642 -4.094 8.364 1.00 90.75 212 LEU A N 1
ATOM 1739 C CA . LEU A 1 212 ? -6.330 -2.991 9.022 1.00 90.75 212 LEU A CA 1
ATOM 1740 C C . LEU A 1 212 ? -7.830 -2.984 8.680 1.00 90.75 212 LEU A C 1
ATOM 1742 O O . LEU A 1 212 ? -8.652 -2.839 9.584 1.00 90.75 212 LEU A O 1
ATOM 1746 N N . LYS A 1 213 ? -8.175 -3.183 7.400 1.00 88.00 213 LYS A N 1
ATOM 1747 C CA . LYS A 1 213 ? -9.556 -3.194 6.893 1.00 88.00 213 LYS A CA 1
ATOM 1748 C C . LYS A 1 213 ? -10.363 -4.408 7.364 1.00 88.00 213 LYS A C 1
ATOM 1750 O O . LYS A 1 213 ? -11.450 -4.248 7.909 1.00 88.00 213 LYS A O 1
ATOM 1755 N N . ASP A 1 214 ? -9.822 -5.606 7.178 1.00 83.69 214 ASP A N 1
ATOM 1756 C CA . ASP A 1 214 ? -10.504 -6.884 7.424 1.00 83.69 214 ASP A CA 1
ATOM 1757 C C . ASP A 1 214 ? -10.420 -7.303 8.900 1.00 83.69 214 ASP A C 1
ATOM 1759 O O . ASP A 1 214 ? -11.075 -8.241 9.349 1.00 83.69 214 ASP A O 1
ATOM 1763 N N . GLY A 1 215 ? -9.609 -6.594 9.688 1.00 69.75 215 GLY A N 1
ATOM 1764 C CA . GLY A 1 215 ? -9.504 -6.792 11.123 1.00 69.75 215 GLY A CA 1
ATOM 1765 C C . GLY A 1 215 ? -8.738 -8.043 11.541 1.00 69.75 215 GLY A C 1
ATOM 1766 O O . GLY A 1 215 ? -8.925 -8.493 12.674 1.00 69.75 215 GLY A O 1
ATOM 1767 N N . LEU A 1 216 ? -7.883 -8.567 10.663 1.00 64.31 216 LEU A N 1
ATOM 1768 C CA . LEU A 1 216 ? -7.027 -9.719 10.926 1.00 64.31 216 LEU A CA 1
ATOM 1769 C C . LEU A 1 216 ? -5.925 -9.344 11.938 1.00 64.31 216 LEU A C 1
ATOM 1771 O O . LEU A 1 216 ? -5.275 -8.311 11.761 1.00 64.31 216 LEU A O 1
ATOM 1775 N N . PRO A 1 217 ? -5.689 -10.148 12.991 1.00 59.25 217 PRO A N 1
ATOM 1776 C CA . PRO A 1 217 ? -4.636 -9.863 13.960 1.00 59.25 217 PRO A CA 1
ATOM 1777 C C . PRO A 1 217 ? -3.249 -9.883 13.302 1.00 59.25 217 PRO A C 1
ATOM 1779 O O . PRO A 1 217 ? -2.942 -10.770 12.504 1.00 59.25 217 PRO A O 1
ATOM 1782 N N . ILE A 1 218 ? -2.410 -8.902 13.651 1.00 55.97 218 ILE A N 1
ATOM 1783 C CA . ILE A 1 218 ? -1.074 -8.733 13.060 1.00 55.97 218 ILE A CA 1
ATOM 1784 C C . ILE A 1 218 ? -0.013 -9.487 13.881 1.00 55.97 218 ILE A C 1
ATOM 1786 O O . ILE A 1 218 ? 0.846 -10.157 13.309 1.00 55.97 218 ILE A O 1
ATOM 1790 N N . PHE A 1 219 ? -0.120 -9.445 15.217 1.00 54.00 219 PHE A N 1
ATOM 1791 C CA . PHE A 1 219 ? 0.902 -9.948 16.150 1.00 54.00 219 PHE A CA 1
ATOM 1792 C C . PHE A 1 219 ? 0.326 -10.639 17.394 1.00 54.00 219 PHE A C 1
ATOM 1794 O O . PHE A 1 219 ? 0.909 -10.523 18.470 1.00 54.00 219 PHE A O 1
ATOM 1801 N N . ALA A 1 220 ? -0.827 -11.314 17.294 1.00 44.84 220 ALA A N 1
ATOM 1802 C CA . ALA A 1 220 ? -1.527 -11.848 18.472 1.00 44.84 220 ALA A CA 1
ATOM 1803 C C . ALA A 1 220 ? -0.631 -12.669 19.430 1.00 44.84 220 ALA A C 1
ATOM 1805 O O . ALA A 1 220 ? -0.862 -12.588 20.630 1.00 44.84 220 ALA A O 1
ATOM 1806 N N . ASP A 1 221 ? 0.440 -13.305 18.928 1.00 43.88 221 ASP A N 1
ATOM 1807 C CA . ASP A 1 221 ? 1.302 -14.209 19.704 1.00 43.88 221 ASP A CA 1
ATOM 1808 C C . ASP A 1 221 ? 2.822 -13.917 19.648 1.00 43.88 221 ASP A C 1
ATOM 1810 O O . ASP A 1 221 ? 3.618 -14.810 19.929 1.00 43.88 221 ASP A O 1
ATOM 1814 N N . ARG A 1 222 ? 3.288 -12.719 19.248 1.00 49.00 222 ARG A N 1
ATOM 1815 C CA . ARG A 1 222 ? 4.749 -12.469 19.070 1.00 49.00 222 ARG A CA 1
ATOM 1816 C C . ARG A 1 222 ? 5.376 -11.371 19.921 1.00 49.00 222 ARG A C 1
ATOM 1818 O O . ARG A 1 222 ? 6.550 -11.064 19.745 1.00 49.00 222 ARG A O 1
ATOM 1825 N N . THR A 1 223 ? 4.649 -10.839 20.890 1.00 41.84 223 THR A N 1
ATOM 1826 C CA . THR A 1 223 ? 5.244 -9.988 21.923 1.00 41.84 223 THR A CA 1
ATOM 1827 C C . THR A 1 223 ? 4.662 -10.431 23.256 1.00 41.84 223 THR A C 1
ATOM 1829 O O . THR A 1 223 ? 3.435 -10.408 23.395 1.00 41.84 223 THR A O 1
ATOM 1832 N N . PRO A 1 224 ? 5.477 -10.880 24.229 1.00 36.44 224 PRO A N 1
ATOM 1833 C CA . PRO A 1 224 ? 4.962 -11.074 25.568 1.00 36.44 224 PRO A CA 1
ATOM 1834 C C . PRO A 1 224 ? 4.430 -9.723 26.046 1.00 36.44 224 PRO A C 1
ATOM 1836 O O . PRO A 1 224 ? 5.055 -8.680 25.849 1.00 36.44 224 PRO A O 1
ATOM 1839 N N . PHE A 1 225 ? 3.223 -9.767 26.599 1.00 40.56 225 PHE A N 1
ATOM 1840 C CA . PHE A 1 225 ? 2.594 -8.692 27.347 1.00 40.56 225 PHE A CA 1
ATOM 1841 C C . PHE A 1 225 ? 3.633 -7.856 28.108 1.00 40.56 225 PHE A C 1
ATOM 1843 O O . PHE A 1 225 ? 4.282 -8.367 29.016 1.00 40.56 225 PHE A O 1
ATOM 1850 N N . ILE A 1 226 ? 3.721 -6.560 27.808 1.00 35.47 226 ILE A N 1
ATOM 1851 C CA . ILE A 1 226 ? 4.047 -5.587 28.849 1.00 35.47 226 ILE A CA 1
ATOM 1852 C C . ILE A 1 226 ? 2.703 -5.035 29.313 1.00 35.47 226 ILE A C 1
ATOM 1854 O O . ILE A 1 226 ? 2.065 -4.216 28.649 1.00 35.47 226 ILE A O 1
ATOM 1858 N N . LEU A 1 227 ? 2.231 -5.640 30.400 1.00 43.88 227 LEU A N 1
ATOM 1859 C CA . LEU A 1 227 ? 1.153 -5.148 31.239 1.00 43.88 227 LEU A CA 1
ATOM 1860 C C . LEU A 1 227 ? 1.568 -3.829 31.903 1.00 43.88 227 LEU A C 1
ATOM 1862 O O . LEU A 1 227 ? 2.711 -3.675 32.314 1.00 43.88 227 LEU A O 1
ATOM 1866 N N . GLU A 1 228 ? 0.554 -2.980 32.060 1.00 36.81 228 GLU A N 1
ATOM 1867 C CA . GLU A 1 228 ? 0.329 -2.052 33.174 1.00 36.81 228 GLU A CA 1
ATOM 1868 C C . GLU A 1 228 ? 1.219 -0.817 33.382 1.00 36.81 228 GLU A C 1
ATOM 1870 O O . GLU A 1 228 ? 2.441 -0.861 33.439 1.00 36.81 228 GLU A O 1
ATOM 1875 N N . GLY A 1 229 ? 0.509 0.291 33.638 1.00 30.95 229 GLY A N 1
ATOM 1876 C CA . GLY A 1 229 ? 1.000 1.445 34.382 1.00 30.95 229 GLY A CA 1
ATOM 1877 C C . GLY A 1 229 ? 1.191 2.696 33.535 1.00 30.95 229 GLY A C 1
ATOM 1878 O O . GLY A 1 229 ? 2.270 2.898 33.004 1.00 30.95 229 GLY A O 1
ATOM 1879 N N . VAL A 1 230 ? 0.164 3.545 33.429 1.00 31.02 230 VAL A N 1
ATOM 1880 C CA . VAL A 1 230 ? 0.079 4.811 34.186 1.00 31.02 230 VAL A CA 1
ATOM 1881 C C . VAL A 1 230 ? -1.404 5.209 34.260 1.00 31.02 230 VAL A C 1
ATOM 1883 O O . VAL A 1 230 ? -2.142 5.054 33.287 1.00 31.02 230 VAL A O 1
ATOM 1886 N N . LEU A 1 231 ? -1.783 5.613 35.474 1.00 35.75 231 LEU A N 1
ATOM 1887 C CA . LEU A 1 231 ? -3.084 6.033 36.004 1.00 35.75 231 LEU A CA 1
ATOM 1888 C C . LEU A 1 231 ? -3.873 7.015 35.125 1.00 35.75 231 LEU A C 1
ATOM 1890 O O . LEU A 1 231 ? -3.239 7.893 34.500 1.00 35.75 231 LEU A O 1
#

Radius of gyration: 24.03 Å; chains: 1; bounding box: 57×26×74 Å

Sequence (231 aa):
MSYNFLIELHPRGYRAYDCHEIVKLIGKLPHPPGDFFMYGNGVVAAKFYYQQWPNVLDTIVFLWKEVVDDSFSFRPRLVQNLVVPSDIDELNSSVRVLFRNRVIGLKDGDLVRALMSRVGDVSSEINRLESLLKKRNGLVVHTELNKKKQGCLKEYNLIRRKIREFKWAMDCVVDYLDGKISCSDDVRVLNLKGEFDWNKLDSIINRECRRLKDGLPIFADRTPFILEGVL

Secondary structure (DSSP, 8-state):
---SEEEEEEESSSS---HHHHHHHHTT-SS--SEEEE-SSSS--EEEEES-HHHHHHHHHHHHHHHHTT--SEEEEEEESS--HHHHHHHHHHHHHHHHHHHHHHHTSHHHHHHHHHHHHHHHHHHHHHHHHTS---HHHHHHHHHHHHHHHHHHHHHHHHHHHHHHHHHHHHHHHTT--S--HHHHHHT--SS--HHHHHHHHHHHHHHHHHT--SSTTSS--------